Protein 4V17 (pdb70)

Organism: NCBI:txid641112

Ne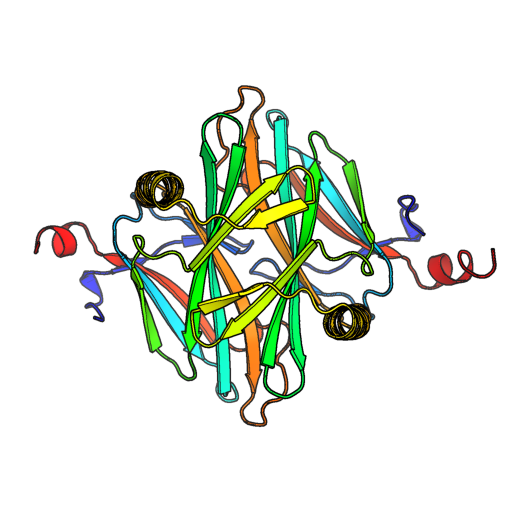arest PDB structures (foldseek):
  4v1i-assembly1_A  TM=9.996E-01  e=2.315E-27  Ruminococcus flavefaciens FD-1
  2zex-assembly1_A  TM=3.042E-01  e=3.172E+00  Caldanaerobius polysaccharolyticus
  5dze-assembly1_A  TM=2.239E-01  e=1.580E+00  Vitis vinifera
  4v1i-assembly1_A  TM=1.001E+00  e=2.839E-27  Ruminococcus flavefaciens FD-1
  4big-assembly1_A  TM=2.772E-01  e=9.931E-01  Staphylococcus aureus subsp. aureus NCTC 8325

Sequence (303 aa):
GLAPLADGEKLYGKKGSEGTVTFTKAIGDNAFVEIKTGADTGFMNGCLGFSESIDGKNYWVAYVWQTKKSDTISIDMSSPVQIAEIIGTETQEVTDADTIKKLTDKIKTEKSALLQVWYASDKTGKQIDPADSASESIEVYIPSASADEALEHHAPLADGEKLYGKKGSEGTVTFTKAIGDNAFVEIKTGADTGFMNGCLGFSESIDGKNYWVAYVWQTKKSDTISIDMSSPVQIAEIIGTETQEVTDADTIKKLTDKIKTEKSALLQVWYASDKTGKQIDPADSASESIEVYIPSASADEAL

Structure (mmCIF, N/CA/C/O backbone):
data_4V17
#
_entry.id   4V17
#
_cell.length_a   131.093
_cell.length_b   131.093
_cell.length_c   105.199
_cell.angle_alpha   90.00
_cell.angle_beta   90.00
_cell.angle_gamma   120.00
#
_symmetry.space_group_name_H-M   'H 3 2'
#
loop_
_entity.id
_entity.type
_entity.pdbx_description
1 polymer 'CARBOHYDRATE BINDING MODULE'
2 water water
#
loop_
_atom_site.group_PDB
_atom_site.id
_atom_site.type_symbol
_atom_site.label_atom_id
_atom_site.label_alt_id
_atom_site.label_comp_id
_atom_site.label_asym_id
_atom_site.label_entity_id
_atom_site.label_seq_id
_atom_site.pdbx_PDB_ins_code
_atom_site.Cartn_x
_atom_site.Cartn_y
_atom_site.Cartn_z
_atom_site.occupancy
_atom_site.B_iso_or_equiv
_atom_site.auth_seq_id
_atom_site.auth_comp_id
_atom_site.auth_asym_id
_atom_site.auth_atom_id
_atom_site.pdbx_PDB_model_num
ATOM 1 N N . GLY A 1 2 ? -12.092 -24.033 -49.296 1.00 103.53 437 GLY A N 1
ATOM 2 C CA . GLY A 1 2 ? -11.677 -22.657 -48.901 1.00 96.25 437 GLY A CA 1
ATOM 3 C C . GLY A 1 2 ? -10.320 -22.659 -48.234 1.00 92.85 437 GLY A C 1
ATOM 4 O O . GLY A 1 2 ? -10.163 -22.147 -47.126 1.00 108.03 437 GLY A O 1
ATOM 5 N N . LEU A 1 3 ? -9.339 -23.254 -48.908 1.00 86.51 438 LEU A N 1
ATOM 6 C CA . LEU A 1 3 ? -7.971 -23.297 -48.407 1.00 71.34 438 LEU A CA 1
ATOM 7 C C . LEU A 1 3 ? -7.036 -22.366 -49.204 1.00 65.34 438 LEU A C 1
ATOM 8 O O . LEU A 1 3 ? -5.953 -22.048 -48.725 1.00 65.20 438 LEU A O 1
ATOM 13 N N . ALA A 1 4 ? -7.441 -21.913 -50.395 1.00 62.13 439 ALA A N 1
ATOM 14 C CA . ALA A 1 4 ? -6.643 -20.903 -51.133 1.00 56.66 439 ALA A CA 1
ATOM 15 C C . ALA A 1 4 ? -6.854 -19.508 -50.519 1.00 47.53 439 ALA A C 1
ATOM 16 O O . ALA A 1 4 ? -7.978 -19.100 -50.282 1.00 44.48 439 ALA A O 1
ATOM 18 N N . PRO A 1 5 ? -5.760 -18.779 -50.250 1.00 45.61 440 PRO A N 1
ATOM 19 C CA . PRO A 1 5 ? -5.868 -17.414 -49.706 1.00 42.21 440 PRO A CA 1
ATOM 20 C C . PRO A 1 5 ? -6.750 -16.500 -50.531 1.00 38.47 440 PRO A C 1
ATOM 21 O O . PRO A 1 5 ? -6.803 -16.591 -51.759 1.00 40.14 440 PRO A O 1
ATOM 25 N N . LEU A 1 6 ? -7.382 -15.568 -49.840 1.00 38.28 441 LEU A N 1
ATOM 26 C CA . LEU A 1 6 ? -8.506 -14.840 -50.356 1.00 39.09 441 LEU A CA 1
ATOM 27 C C . LEU A 1 6 ? -8.159 -13.405 -50.684 1.00 43.02 441 LEU A C 1
ATOM 28 O O . LEU A 1 6 ? -7.167 -12.871 -50.174 1.00 38.85 441 LEU A O 1
ATOM 33 N N . ALA A 1 7 ? -8.989 -12.815 -51.540 1.00 42.51 442 ALA A N 1
ATOM 34 C CA . ALA A 1 7 ? -8.883 -11.433 -51.932 1.00 45.33 442 ALA A CA 1
ATOM 35 C C . ALA A 1 7 ? -9.213 -10.517 -50.771 1.00 47.47 442 ALA A C 1
ATOM 36 O O . ALA A 1 7 ? -10.037 -10.849 -49.916 1.00 42.03 442 ALA A O 1
ATOM 38 N N . ASP A 1 8 ? -8.589 -9.330 -50.767 1.00 52.13 443 ASP A N 1
ATOM 39 C CA . ASP A 1 8 ? -8.733 -8.352 -49.671 1.00 51.20 443 ASP A CA 1
ATOM 40 C C . ASP A 1 8 ? -10.145 -8.162 -49.128 1.00 46.59 443 ASP A C 1
ATOM 41 O O . ASP A 1 8 ? -10.354 -8.215 -47.914 1.00 55.05 443 ASP A O 1
ATOM 46 N N . GLY A 1 9 ? -11.123 -7.945 -49.992 1.00 44.38 444 GLY A N 1
ATOM 47 C CA . GLY A 1 9 ? -12.500 -7.796 -49.526 1.00 46.25 444 GLY A CA 1
ATOM 48 C C . GLY A 1 9 ? -13.162 -9.055 -48.931 1.00 46.62 444 GLY A C 1
ATOM 49 O O . GLY A 1 9 ? -14.270 -8.985 -48.435 1.00 45.99 444 GLY A O 1
ATOM 50 N N . GLU A 1 10 ? -12.484 -10.204 -48.969 1.00 45.85 445 GLU A N 1
ATOM 51 C CA . GLU A 1 10 ? -13.086 -11.478 -48.529 1.00 46.12 445 GLU A CA 1
ATOM 52 C C . GLU A 1 10 ? -12.513 -11.962 -47.208 1.00 44.02 445 GLU A C 1
ATOM 53 O O . GLU A 1 10 ? -12.816 -13.074 -46.754 1.00 42.61 445 GLU A O 1
ATOM 59 N N . LYS A 1 11 ? -11.630 -11.160 -46.617 1.00 43.25 446 LYS A N 1
ATOM 60 C CA . LYS A 1 11 ? -10.896 -11.587 -45.432 1.00 43.42 446 LYS A CA 1
ATOM 61 C C . LYS A 1 11 ? -11.506 -10.970 -44.208 1.00 42.75 446 LYS A C 1
ATOM 62 O O . LYS A 1 11 ? -11.580 -9.751 -44.108 1.00 40.63 446 LYS A O 1
ATOM 68 N N . LEU A 1 12 ? -11.913 -11.798 -43.261 1.00 39.33 447 LEU A N 1
ATOM 69 C CA . LEU A 1 12 ? -12.331 -11.275 -41.975 1.00 40.53 447 LEU A CA 1
ATOM 70 C C . LEU A 1 12 ? -11.161 -11.406 -41.011 1.00 39.55 447 LEU A C 1
ATOM 71 O O . LEU A 1 12 ? -10.863 -12.491 -40.507 1.00 36.31 447 LEU A O 1
ATOM 76 N N . TYR A 1 13 ? -10.508 -10.278 -40.741 1.00 36.47 448 TYR A N 1
ATOM 77 C CA . TYR A 1 13 ? -9.335 -10.299 -39.858 1.00 36.83 448 TYR A CA 1
ATOM 78 C C . TYR A 1 13 ? -9.763 -10.398 -38.399 1.00 38.88 448 TYR A C 1
ATOM 79 O O . TYR A 1 13 ? -10.784 -9.824 -38.001 1.00 36.85 448 TYR A O 1
ATOM 88 N N . GLY A 1 14 ? -8.996 -11.142 -37.606 1.00 38.64 449 GLY A N 1
ATOM 89 C CA . GLY A 1 14 ? -9.165 -11.127 -36.156 1.00 41.27 449 GLY A CA 1
ATOM 9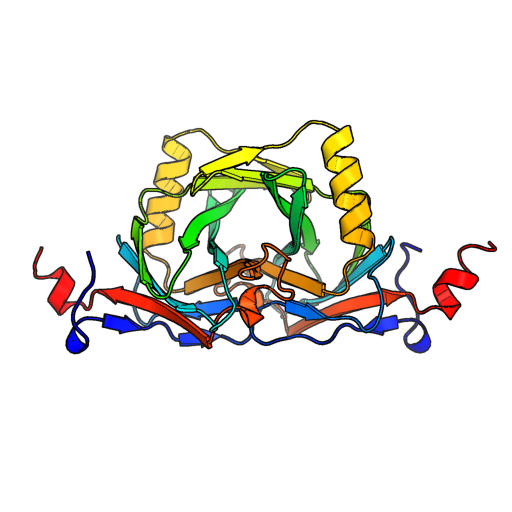0 C C . GLY A 1 14 ? -8.416 -9.945 -35.570 1.00 42.93 449 GLY A C 1
ATOM 91 O O . GLY A 1 14 ? -7.456 -9.447 -36.172 1.00 43.90 449 GLY A O 1
ATOM 92 N N . LYS A 1 15 ? -8.839 -9.521 -34.381 1.00 42.73 450 LYS A N 1
ATOM 93 C CA . LYS A 1 15 ? -8.208 -8.415 -33.633 1.00 45.40 450 LYS A CA 1
ATOM 94 C C . LYS A 1 15 ? -7.252 -8.978 -32.585 1.00 45.79 450 LYS A C 1
ATOM 95 O O . LYS A 1 15 ? -7.629 -9.832 -31.763 1.00 46.20 450 LYS A O 1
ATOM 101 N N . LYS A 1 16 ? -6.001 -8.544 -32.643 1.00 48.98 451 LYS A N 1
ATOM 102 C CA . LYS A 1 16 ? -4.967 -9.061 -31.752 1.00 54.94 451 LYS A CA 1
ATOM 103 C C . LYS A 1 16 ? -5.100 -8.426 -30.379 1.00 57.47 451 LYS A C 1
ATOM 104 O O . LYS A 1 16 ? -5.162 -7.217 -30.252 1.00 54.69 451 LYS A O 1
ATOM 110 N N . GLY A 1 17 ? -5.149 -9.254 -29.346 1.00 64.38 452 GLY A N 1
ATOM 111 C CA . GLY A 1 17 ? -5.134 -8.772 -27.973 1.00 69.92 452 GLY A CA 1
ATOM 112 C C . GLY A 1 17 ? -3.696 -8.612 -27.519 1.00 87.03 452 GLY A C 1
ATOM 113 O O . GLY A 1 17 ? -2.767 -9.102 -28.184 1.00 92.25 452 GLY A O 1
ATOM 114 N N . SER A 1 18 ? -3.512 -7.921 -26.394 1.00 91.82 453 SER A N 1
ATOM 115 C CA . SER A 1 18 ? -2.280 -8.009 -25.629 1.00 95.57 453 SER A CA 1
ATOM 116 C C . SER A 1 18 ? -2.239 -9.419 -25.026 1.00 89.73 453 SER A C 1
ATOM 117 O O . SER A 1 18 ? -3.285 -10.033 -24.776 1.00 93.02 453 SER A O 1
ATOM 120 N N . GLU A 1 19 ? -1.033 -9.918 -24.785 1.00 81.39 454 GLU A N 1
ATOM 121 C CA . GLU A 1 19 ? -0.764 -11.349 -24.919 1.00 80.82 454 GLU A CA 1
ATOM 122 C C . GLU A 1 19 ? -1.068 -11.764 -26.364 1.00 69.21 454 GLU A C 1
ATOM 123 O O . GLU A 1 19 ? -1.691 -11.019 -27.113 1.00 87.85 454 GLU A O 1
ATOM 129 N N . GLY A 1 20 ? -0.599 -12.929 -26.771 1.00 60.69 455 GLY A N 1
ATOM 130 C CA . GLY A 1 20 ? -0.860 -13.443 -28.103 1.00 59.59 455 GLY A CA 1
ATOM 131 C C . GLY A 1 20 ? -2.212 -14.097 -28.184 1.00 51.85 455 GLY A C 1
ATOM 132 O O . GLY A 1 20 ? -2.289 -15.322 -28.201 1.00 48.30 455 GLY A O 1
ATOM 133 N N . THR A 1 21 ? -3.272 -13.284 -28.150 1.00 44.03 456 THR A N 1
ATOM 134 C CA . THR A 1 21 ? -4.634 -13.750 -28.447 1.00 48.26 456 THR A CA 1
ATOM 135 C C . THR A 1 21 ? -5.120 -13.029 -29.695 1.00 48.45 456 THR A C 1
ATOM 136 O O . THR A 1 21 ? -4.700 -11.889 -29.963 1.00 45.75 456 THR A O 1
ATOM 140 N N . VAL A 1 22 ? -5.992 -13.689 -30.448 1.00 40.78 457 VAL A N 1
ATOM 141 C CA . VAL A 1 22 ? -6.685 -13.080 -31.585 1.00 39.44 457 VAL A CA 1
ATOM 142 C C . VAL A 1 22 ? -8.181 -13.393 -31.451 1.00 39.34 457 VAL A C 1
ATOM 143 O O . VAL A 1 22 ? -8.558 -14.541 -31.184 1.00 39.30 457 VAL A O 1
ATOM 147 N N . THR A 1 23 ? -9.022 -12.376 -31.626 1.00 38.37 458 THR A N 1
ATOM 148 C CA . THR A 1 23 ? -10.466 -12.506 -31.424 1.00 40.23 458 THR A CA 1
ATOM 149 C C . THR A 1 23 ? -11.218 -12.121 -32.685 1.00 40.45 458 THR A C 1
ATOM 150 O O . THR A 1 23 ? -10.921 -11.099 -33.297 1.00 38.53 458 THR A O 1
ATOM 154 N N . PHE A 1 24 ? -12.195 -12.943 -33.069 1.00 41.01 459 PHE A N 1
ATOM 155 C CA . PHE A 1 24 ? -13.003 -12.672 -34.251 1.00 41.61 459 PHE A CA 1
ATOM 156 C C . PHE A 1 24 ? -14.441 -12.330 -33.839 1.00 43.56 459 PHE A C 1
ATOM 157 O O . PHE A 1 24 ? -14.873 -12.647 -32.728 1.00 43.45 459 PHE A O 1
ATOM 165 N N . THR A 1 25 ? -15.165 -11.718 -34.769 1.00 39.91 460 THR A N 1
ATOM 166 C CA . THR A 1 25 ? -16.531 -11.291 -34.537 1.00 41.87 460 THR A CA 1
ATOM 167 C C . THR A 1 25 ? -17.529 -12.412 -34.918 1.00 41.96 460 THR A C 1
ATOM 168 O O . THR A 1 25 ? -18.720 -12.215 -34.851 1.00 43.99 460 THR A O 1
ATOM 172 N N . LYS A 1 26 ? -17.022 -13.581 -35.308 1.00 40.84 461 LYS A N 1
ATOM 173 C CA . LYS A 1 26 ? -17.860 -14.752 -35.519 1.00 43.08 461 LYS A CA 1
ATOM 174 C C . LYS A 1 26 ? -17.010 -15.977 -35.281 1.00 41.78 461 LYS A C 1
ATOM 175 O O . LYS A 1 26 ? -15.811 -15.846 -35.115 1.00 38.63 461 LYS A O 1
ATOM 181 N N . ALA A 1 27 ? -17.642 -17.162 -35.279 1.00 41.18 462 ALA A N 1
ATOM 182 C CA . ALA A 1 27 ? -16.945 -18.404 -35.055 1.00 43.08 462 ALA A CA 1
ATOM 183 C C . ALA A 1 27 ? -15.896 -18.586 -36.144 1.00 42.31 462 ALA A C 1
ATOM 184 O O . ALA A 1 27 ? -16.103 -18.229 -37.303 1.00 43.92 462 ALA A O 1
ATOM 186 N N . ILE A 1 28 ? -14.774 -19.161 -35.755 1.00 45.05 463 ILE A N 1
ATOM 187 C CA . ILE A 1 28 ? -13.654 -19.379 -36.663 1.00 42.41 463 ILE A CA 1
ATOM 188 C C . ILE A 1 28 ? -14.015 -20.275 -37.862 1.00 43.20 463 ILE A 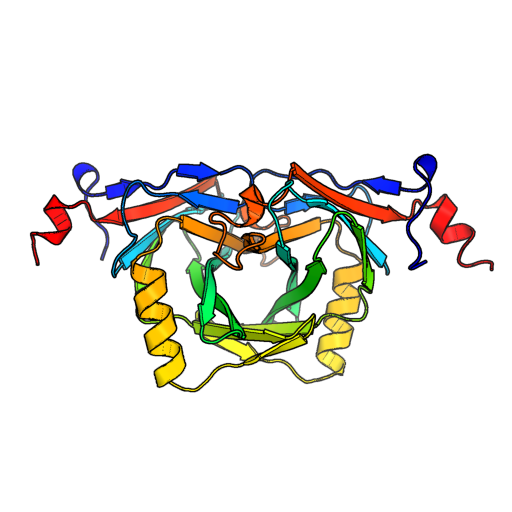C 1
ATOM 189 O O . ILE A 1 28 ? -13.582 -20.021 -38.998 1.00 43.59 463 ILE A O 1
ATOM 194 N N . GLY A 1 29 ? -14.783 -21.336 -37.619 1.00 45.05 464 GLY A N 1
ATOM 195 C CA . GLY A 1 29 ? -15.189 -22.240 -38.691 1.00 45.05 464 GLY A CA 1
ATOM 196 C C . GLY A 1 29 ? -14.038 -23.154 -39.123 1.00 43.30 464 GLY A C 1
ATOM 197 O O . GLY A 1 29 ? -13.148 -23.430 -38.344 1.00 44.60 464 GLY A O 1
ATOM 198 N N . ASP A 1 30 ? -14.077 -23.602 -40.377 1.00 45.74 465 ASP A N 1
ATOM 199 C CA . ASP A 1 30 ? -13.243 -24.716 -40.869 1.00 46.78 465 ASP A CA 1
ATOM 200 C C . ASP A 1 30 ? -11.844 -24.318 -41.276 1.00 44.68 465 ASP A C 1
ATOM 201 O O . ASP A 1 30 ? -10.979 -25.187 -41.399 1.00 39.03 465 ASP A O 1
ATOM 206 N N . ASN A 1 31 ? -11.631 -23.030 -41.561 1.00 41.11 466 ASN A N 1
ATOM 207 C CA . ASN A 1 31 ? -10.357 -22.572 -42.106 1.00 43.99 466 ASN A CA 1
ATOM 208 C C . ASN A 1 31 ? -9.882 -21.234 -41.596 1.00 44.14 466 ASN A C 1
ATOM 209 O O . ASN A 1 31 ? -10.588 -20.222 -41.675 1.00 40.35 466 ASN A O 1
ATOM 214 N N . ALA A 1 32 ? -8.659 -21.229 -41.098 1.00 39.66 467 ALA A N 1
ATOM 215 C CA . ALA A 1 32 ? -8.021 -19.995 -40.690 1.00 39.78 467 ALA A CA 1
ATOM 216 C C . ALA A 1 32 ? -6.789 -19.778 -41.537 1.00 38.81 467 ALA A C 1
ATOM 217 O O . ALA A 1 32 ? -6.226 -20.726 -42.087 1.00 35.65 467 ALA A O 1
ATOM 219 N N . PHE A 1 33 ? -6.372 -18.515 -41.646 1.00 37.10 468 PHE A N 1
ATOM 220 C CA . PHE A 1 33 ? -5.248 -18.153 -42.467 1.00 35.00 468 PHE A CA 1
ATOM 221 C C . PHE A 1 33 ? -4.312 -17.281 -41.657 1.00 36.36 468 PHE A C 1
ATOM 222 O O . PHE A 1 33 ? -4.734 -16.283 -41.082 1.00 36.95 468 PHE A O 1
ATOM 230 N N . VAL A 1 34 ? -3.037 -17.643 -41.648 1.00 35.80 469 VAL A N 1
ATOM 231 C CA . VAL A 1 34 ? -2.015 -16.916 -40.912 1.00 34.81 469 VAL A CA 1
ATOM 232 C C . VAL A 1 34 ? -1.135 -16.235 -41.941 1.00 34.93 469 VAL A C 1
ATOM 233 O O . VAL A 1 34 ? -0.416 -16.891 -42.720 1.00 38.38 469 VAL A O 1
ATOM 237 N N . GLU A 1 35 ? -1.173 -14.907 -41.916 1.00 35.62 470 GLU A N 1
ATOM 238 C CA . GLU A 1 35 ? -0.570 -14.083 -42.922 1.00 38.05 470 GLU A CA 1
ATOM 239 C C . GLU A 1 35 ? 0.696 -13.456 -42.310 1.00 38.78 470 GLU A C 1
ATOM 240 O O . GLU A 1 35 ? 0.617 -12.666 -41.384 1.00 37.50 470 GLU A O 1
ATOM 246 N N . ILE A 1 36 ? 1.856 -13.848 -42.820 1.00 40.83 471 ILE A N 1
ATOM 247 C CA . ILE A 1 36 ? 3.137 -13.529 -42.180 1.00 38.74 471 ILE A CA 1
ATOM 248 C C . ILE A 1 36 ? 3.998 -12.747 -43.150 1.00 39.57 471 ILE A C 1
ATOM 249 O O . ILE A 1 36 ? 4.171 -13.142 -44.305 1.00 38.98 471 ILE A O 1
ATOM 254 N N . LYS A 1 37 ? 4.555 -11.640 -42.663 1.00 38.78 472 LYS A N 1
ATOM 255 C CA . LYS A 1 37 ? 5.584 -10.932 -43.394 1.00 38.27 472 LYS A CA 1
ATOM 256 C C . LYS A 1 37 ? 6.866 -11.122 -42.601 1.00 38.74 472 LYS A C 1
ATOM 257 O O . LYS A 1 37 ? 6.951 -10.658 -41.463 1.00 36.74 472 LYS A O 1
ATOM 263 N N . THR A 1 38 ? 7.831 -11.862 -43.177 1.00 36.17 473 THR A N 1
ATOM 264 C CA . THR A 1 38 ? 9.077 -12.169 -42.488 1.00 38.01 473 THR A CA 1
ATOM 265 C C . THR A 1 38 ? 10.059 -11.000 -42.597 1.00 37.68 473 THR A C 1
ATOM 266 O O . THR A 1 38 ? 10.064 -10.258 -43.579 1.00 37.33 473 THR A O 1
ATOM 270 N N . GLY A 1 39 ? 10.879 -10.831 -41.570 1.00 38.33 474 GLY A N 1
ATOM 271 C CA . GLY A 1 39 ? 11.968 -9.876 -41.640 1.00 40.36 474 GLY A CA 1
ATOM 272 C C . GLY A 1 39 ? 12.973 -10.295 -42.700 1.00 39.42 474 GLY A C 1
ATOM 273 O O . GLY A 1 39 ? 13.031 -11.465 -43.083 1.00 40.94 474 GLY A O 1
ATOM 274 N N . ALA A 1 40 ? 13.811 -9.361 -43.116 1.00 38.52 475 ALA A N 1
ATOM 275 C CA . ALA A 1 40 ? 14.704 -9.550 -44.264 1.00 40.69 475 ALA A CA 1
ATOM 276 C C . ALA A 1 40 ? 15.761 -10.610 -44.068 1.00 41.83 475 ALA A C 1
ATOM 277 O O . ALA A 1 40 ? 16.216 -11.221 -45.041 1.00 45.43 475 ALA A O 1
ATOM 279 N N . ASP A 1 41 ? 16.181 -10.819 -42.822 1.00 43.51 476 ASP A N 1
ATOM 280 C CA . ASP A 1 41 ? 17.206 -11.818 -42.520 1.00 43.61 476 ASP A CA 1
ATOM 281 C C . ASP A 1 41 ? 16.635 -13.093 -41.876 1.00 42.94 476 ASP A C 1
ATOM 282 O O . ASP A 1 41 ? 17.377 -13.860 -41.272 1.00 45.81 476 ASP A O 1
ATOM 287 N N . THR A 1 42 ? 15.342 -13.332 -42.030 1.00 40.42 477 THR A N 1
ATOM 288 C CA . THR A 1 42 ? 14.714 -14.485 -41.423 1.00 41.71 477 THR A CA 1
ATOM 289 C C . THR A 1 42 ? 14.722 -15.639 -42.394 1.00 41.43 477 THR A C 1
ATOM 290 O O . THR A 1 42 ? 14.312 -15.479 -43.530 1.00 42.18 477 THR A O 1
ATOM 294 N N . GLY A 1 43 ? 15.200 -16.793 -41.933 1.00 42.15 478 GLY A N 1
ATOM 295 C CA . GLY A 1 43 ? 15.265 -18.008 -42.743 1.00 42.93 478 GLY A CA 1
ATOM 296 C C . GLY A 1 43 ? 14.114 -18.971 -42.467 1.00 42.88 478 GLY A C 1
ATOM 297 O O . GLY A 1 43 ? 13.709 -19.714 -43.351 1.00 41.67 478 GLY A O 1
ATOM 298 N N . PHE A 1 44 ? 13.593 -18.948 -41.241 1.00 40.95 479 PHE A N 1
ATOM 299 C CA . PHE A 1 44 ? 12.651 -19.936 -40.786 1.00 39.09 479 PHE A CA 1
ATOM 300 C C . PHE A 1 44 ? 11.904 -19.431 -39.555 1.00 37.88 479 PHE A C 1
ATOM 301 O O . PHE A 1 44 ? 12.486 -18.839 -38.666 1.00 36.19 479 PHE A O 1
ATOM 309 N N . MET A 1 45 ? 10.601 -19.694 -39.513 1.00 37.57 480 MET A N 1
ATOM 310 C CA . MET A 1 45 ? 9.758 -19.426 -38.335 1.00 38.93 480 MET A CA 1
ATOM 311 C C . MET A 1 45 ? 8.740 -20.528 -38.178 1.00 37.24 480 MET A C 1
ATOM 312 O O . MET A 1 45 ? 8.223 -20.999 -39.171 1.00 36.42 480 MET A O 1
ATOM 317 N N . ASN A 1 46 ? 8.440 -20.901 -36.942 1.00 36.12 481 ASN A N 1
ATOM 318 C CA . ASN A 1 46 ? 7.259 -21.721 -36.691 1.00 38.81 481 ASN A CA 1
ATOM 319 C C . ASN A 1 46 ? 6.546 -21.289 -35.433 1.00 37.67 481 ASN A C 1
ATOM 320 O O . ASN A 1 46 ? 7.072 -20.524 -34.627 1.00 35.38 481 ASN A O 1
ATOM 325 N N . GLY A 1 47 ? 5.310 -21.743 -35.309 1.00 37.28 482 GLY A N 1
ATOM 326 C CA . GLY A 1 47 ? 4.505 -21.423 -34.160 1.00 35.90 482 GLY A CA 1
ATOM 327 C C . GLY A 1 47 ? 3.178 -22.131 -34.286 1.00 36.75 482 GLY A C 1
ATOM 328 O O . GLY A 1 47 ? 3.052 -23.127 -35.015 1.00 35.85 482 GLY A O 1
ATOM 329 N N . CYS A 1 48 ? 2.174 -21.635 -33.577 1.00 35.74 483 CYS A N 1
ATOM 330 C CA . CYS A 1 48 ? 0.889 -22.288 -33.649 1.00 40.40 483 CYS A CA 1
ATOM 331 C C . CYS A 1 48 ? -0.277 -21.334 -33.458 1.00 36.91 483 CYS A C 1
ATOM 332 O O . CYS A 1 48 ? -0.105 -20.178 -33.095 1.00 41.17 483 CYS A O 1
ATOM 335 N N . LEU A 1 49 ? -1.451 -21.845 -33.791 1.00 40.16 484 LEU A N 1
ATOM 336 C CA . LEU A 1 49 ? -2.721 -21.335 -33.288 1.00 39.07 484 LEU A CA 1
ATOM 337 C C . LEU A 1 49 ? -3.106 -22.301 -32.190 1.00 40.65 484 LEU A C 1
ATOM 338 O O . LEU A 1 49 ? -3.126 -23.528 -32.414 1.00 39.81 484 LEU A O 1
ATOM 343 N N . GLY A 1 50 ? -3.424 -21.776 -31.015 1.00 40.55 485 GLY A N 1
ATOM 344 C CA . GLY A 1 50 ? -3.679 -22.614 -29.850 1.00 42.04 485 GLY A CA 1
ATOM 345 C C . GLY A 1 50 ? -5.075 -22.414 -29.285 1.00 42.72 485 GLY A C 1
ATOM 346 O O . GLY A 1 50 ? -5.602 -21.328 -29.304 1.00 40.97 485 GLY A O 1
ATOM 347 N N . PHE A 1 51 ? -5.640 -23.488 -28.754 1.00 40.21 486 PHE A N 1
ATOM 348 C CA . PHE A 1 51 ? -6.971 -23.520 -28.163 1.00 41.04 486 PHE A CA 1
ATOM 349 C C . PHE A 1 51 ? -6.976 -24.410 -26.935 1.00 44.16 486 PHE A C 1
ATOM 350 O O . PHE A 1 51 ? -6.110 -25.281 -26.772 1.00 41.52 486 PHE A O 1
ATOM 358 N N . SER A 1 52 ? -7.944 -24.166 -26.069 1.00 44.42 487 SER A N 1
ATOM 359 C CA . SER A 1 52 ? -8.192 -25.012 -24.933 1.00 48.03 487 SER A CA 1
ATOM 360 C C . SER A 1 52 ? -9.685 -25.302 -24.851 1.00 48.75 487 SER A C 1
ATOM 361 O O . SER A 1 52 ? -10.511 -24.481 -25.234 1.00 48.53 487 SER A O 1
ATOM 364 N N . GLU A 1 53 ? -10.008 -26.505 -24.396 1.00 49.74 488 GLU A N 1
ATOM 365 C CA . GLU A 1 53 ? -11.371 -26.902 -24.145 1.00 49.71 488 GLU A CA 1
ATOM 366 C C . GLU A 1 53 ? -11.396 -27.835 -22.955 1.00 53.91 488 GLU A C 1
ATOM 367 O O . GLU A 1 53 ? -10.402 -28.515 -22.623 1.00 51.48 488 GLU A O 1
ATOM 373 N N . SER A 1 54 ? -12.569 -27.933 -22.349 1.00 54.41 489 SER A N 1
ATOM 374 C CA . SER A 1 54 ? -12.800 -28.900 -21.300 1.00 56.98 489 SER A CA 1
ATOM 375 C C . SER A 1 54 ? -13.925 -29.827 -21.747 1.00 59.48 489 SER A C 1
ATOM 376 O O . SER A 1 54 ? -14.924 -29.362 -22.301 1.00 59.70 489 SER A O 1
ATOM 379 N N . ILE A 1 55 ? -13.750 -31.132 -21.533 1.00 61.42 490 ILE A N 1
ATOM 380 C CA . ILE A 1 55 ? -14.796 -32.094 -21.815 1.00 65.00 490 ILE A CA 1
ATOM 381 C C . ILE A 1 55 ? -14.879 -33.075 -20.669 1.00 64.54 490 ILE A C 1
ATOM 382 O O . ILE A 1 55 ? -13.887 -33.721 -20.328 1.00 64.83 490 ILE A O 1
ATOM 387 N N . ASP A 1 56 ? -16.063 -33.193 -20.085 1.00 68.94 491 ASP A N 1
ATOM 388 C CA . ASP A 1 56 ? -16.326 -34.219 -19.073 1.00 73.41 491 ASP A CA 1
ATOM 389 C C . ASP A 1 56 ? -15.311 -34.144 -17.931 1.00 72.62 491 ASP A C 1
ATOM 390 O O . ASP A 1 56 ? -14.788 -35.159 -17.467 1.00 73.85 491 ASP A O 1
ATOM 395 N N . GLY A 1 57 ? -15.018 -32.917 -17.514 1.00 70.55 492 GLY A N 1
ATOM 396 C CA . GLY A 1 57 ? -14.126 -32.653 -16.394 1.00 68.32 492 GLY A CA 1
ATOM 397 C C . GLY A 1 57 ? -12.648 -32.715 -16.706 1.00 66.48 492 GLY A C 1
ATOM 398 O O . GLY A 1 57 ? -11.834 -32.494 -15.819 1.00 67.35 492 GLY A O 1
ATOM 399 N N . LYS A 1 58 ? -12.291 -33.029 -17.948 1.00 63.63 493 LYS A N 1
ATOM 400 C CA . LYS A 1 58 ? -10.899 -33.098 -18.347 1.00 61.55 493 LYS A CA 1
ATOM 401 C C . LYS A 1 58 ? -10.569 -31.854 -19.170 1.00 58.85 493 LYS A C 1
ATOM 402 O O . LYS A 1 58 ? -11.399 -31.374 -19.937 1.00 59.44 493 LYS A O 1
ATOM 408 N N . ASN A 1 59 ? -9.365 -31.333 -18.991 1.00 59.33 494 ASN A N 1
ATOM 409 C CA . ASN A 1 59 ? -8.925 -30.123 -19.698 1.00 59.12 494 ASN A CA 1
ATOM 410 C C . ASN A 1 59 ? -7.887 -30.455 -20.767 1.00 56.28 494 ASN A C 1
ATOM 411 O O . ASN A 1 59 ? -6.966 -31.235 -20.506 1.00 61.66 494 ASN A O 1
ATOM 416 N N . TYR A 1 60 ? -8.046 -29.865 -21.953 1.00 53.08 495 TYR A N 1
ATOM 417 C CA . TYR A 1 60 ? -7.191 -30.115 -23.114 1.00 51.72 495 TYR A CA 1
ATOM 418 C C . TYR A 1 60 ? -6.577 -28.855 -23.703 1.00 50.15 495 TYR A C 1
ATOM 419 O O . TYR A 1 60 ? -7.232 -27.819 -23.785 1.00 49.20 495 TYR A O 1
ATOM 428 N N . TRP A 1 61 ? -5.323 -28.962 -24.134 1.00 46.96 496 TRP A N 1
ATOM 429 C CA . TRP A 1 61 ? -4.711 -27.936 -24.977 1.00 46.01 496 TRP A CA 1
ATOM 430 C C . TRP A 1 61 ? -4.451 -28.517 -26.360 1.00 45.98 496 TRP A C 1
ATOM 431 O O . TRP A 1 61 ? -3.984 -29.665 -26.485 1.00 46.67 496 TRP A O 1
ATOM 442 N N . VAL A 1 62 ? -4.759 -27.726 -27.382 1.00 42.28 497 VAL A N 1
ATOM 443 C CA . VAL A 1 62 ? -4.722 -28.141 -28.784 1.00 41.68 497 VAL A CA 1
ATOM 444 C C . VAL A 1 62 ? -3.946 -27.121 -29.574 1.00 41.14 497 VAL A C 1
ATOM 445 O O . VAL A 1 62 ? -4.225 -25.914 -29.473 1.00 40.87 497 VAL A O 1
ATOM 449 N N . ALA A 1 63 ? -3.005 -27.579 -30.391 1.00 40.10 498 ALA A N 1
ATOM 450 C CA . ALA A 1 63 ? -2.243 -26.663 -31.213 1.00 40.72 498 ALA A CA 1
ATOM 451 C C . ALA A 1 63 ? -2.266 -27.076 -32.672 1.00 39.91 498 ALA A C 1
ATOM 452 O O . ALA A 1 63 ? -2.190 -28.278 -33.002 1.00 42.22 498 ALA A O 1
ATOM 454 N N . TYR A 1 64 ? -2.384 -26.067 -33.532 1.00 36.24 499 TYR A N 1
ATOM 455 C CA . TYR A 1 64 ? -2.206 -26.211 -34.965 1.00 36.26 499 TYR A CA 1
ATOM 456 C C . TYR A 1 64 ? -0.869 -25.567 -35.340 1.00 38.77 499 TYR A C 1
ATOM 457 O O . TYR A 1 64 ? -0.746 -24.360 -35.307 1.00 35.74 499 TYR A O 1
ATOM 466 N N . VAL A 1 65 ? 0.108 -26.382 -35.727 1.00 37.94 500 VAL A N 1
ATOM 467 C CA . VAL A 1 65 ? 1.446 -25.892 -36.009 1.00 38.86 500 VAL A CA 1
ATOM 468 C C . VAL A 1 65 ? 1.539 -25.362 -37.431 1.00 39.77 500 VAL A C 1
ATOM 469 O O . VAL A 1 65 ? 1.071 -25.985 -38.379 1.00 38.03 500 VAL A O 1
ATOM 473 N N . TRP A 1 66 ? 2.174 -24.205 -37.568 1.00 37.12 501 TRP A N 1
ATOM 474 C CA . TRP A 1 66 ? 2.502 -23.651 -38.873 1.00 40.76 501 TRP A CA 1
ATOM 475 C C . TRP A 1 66 ? 4.035 -23.349 -38.933 1.00 41.12 501 TRP A C 1
ATOM 476 O O . TRP A 1 66 ? 4.712 -23.251 -37.908 1.00 38.14 501 TRP A O 1
ATOM 487 N N . GLN A 1 67 ? 4.571 -23.250 -40.136 1.00 38.63 502 GLN A N 1
ATOM 488 C CA . GLN A 1 67 ? 5.964 -22.917 -40.327 1.00 40.55 502 GLN A CA 1
ATOM 489 C C . GLN A 1 67 ? 6.045 -22.190 -41.655 1.00 44.21 502 GLN A C 1
ATOM 490 O O . GLN A 1 67 ? 5.162 -22.351 -42.516 1.00 41.83 502 GLN A O 1
ATOM 496 N N . THR A 1 68 ? 7.090 -21.388 -41.823 1.00 39.54 503 THR A N 1
ATOM 497 C CA . THR A 1 68 ? 7.341 -20.713 -43.090 1.00 38.94 503 THR A CA 1
ATOM 498 C C . THR A 1 68 ? 8.825 -20.353 -43.210 1.00 40.06 503 THR A C 1
ATOM 499 O O . THR A 1 68 ? 9.523 -20.181 -42.213 1.00 40.38 503 THR A O 1
ATOM 503 N N . LYS A 1 69 ? 9.295 -20.284 -44.443 1.00 40.17 504 LYS A N 1
ATOM 504 C CA . LYS A 1 69 ? 10.613 -19.810 -44.724 1.00 41.48 504 LYS A CA 1
ATOM 505 C C . LYS A 1 69 ? 10.570 -18.462 -45.437 1.00 40.87 504 LYS A C 1
ATOM 506 O O . LYS A 1 69 ? 11.592 -17.995 -45.893 1.00 39.75 504 LYS A O 1
ATOM 512 N N . LYS A 1 70 ? 9.400 -17.852 -45.568 1.00 39.87 505 LYS A N 1
ATOM 513 C CA . LYS A 1 70 ? 9.266 -16.648 -46.370 1.00 39.84 505 LYS A CA 1
ATOM 514 C C . LYS A 1 70 ? 7.949 -15.990 -46.033 1.00 41.10 505 LYS A C 1
ATOM 515 O O . LYS A 1 70 ? 7.070 -16.623 -45.432 1.00 38.00 505 LYS A O 1
ATOM 521 N N . SER A 1 71 ? 7.793 -14.734 -46.454 1.00 37.51 506 SER A N 1
ATOM 522 C CA . SER A 1 71 ? 6.497 -14.075 -46.340 1.00 37.58 506 SER A CA 1
ATOM 523 C C . SER A 1 71 ? 5.459 -14.930 -47.098 1.00 39.84 506 SER A C 1
ATOM 524 O O . SER A 1 71 ? 5.677 -15.316 -48.255 1.00 42.68 506 SER A O 1
ATOM 527 N N . ASP A 1 72 ? 4.370 -15.278 -46.423 1.00 41.81 507 ASP A N 1
ATOM 528 C CA . ASP A 1 72 ? 3.341 -16.134 -47.014 1.00 38.83 507 ASP A CA 1
ATOM 529 C C . ASP A 1 72 ? 2.054 -16.054 -46.182 1.00 38.04 507 ASP A C 1
ATOM 530 O O . ASP A 1 72 ? 2.061 -15.511 -45.075 1.00 37.94 507 ASP A O 1
ATOM 535 N N . THR A 1 73 ? 0.971 -16.604 -46.737 1.00 36.62 508 THR A N 1
ATOM 536 C CA . THR A 1 73 ? -0.222 -16.942 -45.994 1.00 36.41 508 THR A CA 1
ATOM 537 C C . THR A 1 73 ? -0.291 -18.469 -45.834 1.00 38.49 508 THR A C 1
ATOM 538 O O . THR A 1 73 ? -0.199 -19.206 -46.811 1.00 41.98 508 THR A O 1
ATOM 542 N N . ILE A 1 74 ? -0.359 -18.914 -44.580 1.00 38.03 509 ILE A N 1
ATOM 543 C CA . ILE A 1 74 ? -0.503 -20.303 -44.221 1.00 38.00 509 ILE A CA 1
ATOM 544 C C . ILE A 1 74 ? -1.990 -20.577 -44.024 1.00 39.04 509 ILE A C 1
ATOM 545 O O . ILE A 1 74 ? -2.632 -19.947 -43.190 1.00 37.72 509 ILE A O 1
ATOM 550 N N . SER A 1 75 ? -2.510 -21.514 -44.802 1.00 38.96 510 SER A N 1
ATOM 551 C CA . SER A 1 75 ? -3.884 -21.951 -44.698 1.00 43.25 510 SER A CA 1
ATOM 552 C C . SER A 1 75 ? -3.978 -23.081 -43.688 1.00 41.94 510 SER A C 1
ATOM 553 O O . SER A 1 75 ? -3.370 -24.130 -43.869 1.00 38.60 510 SER A O 1
ATOM 556 N N . ILE A 1 76 ? -4.716 -22.857 -42.609 1.00 39.28 511 ILE A N 1
ATOM 557 C CA . ILE A 1 76 ? -4.832 -23.831 -41.532 1.00 44.39 511 ILE A CA 1
ATOM 558 C C . ILE A 1 76 ? -6.205 -24.503 -41.560 1.00 44.24 511 ILE A C 1
ATOM 559 O O . ILE A 1 76 ? -7.234 -23.853 -41.567 1.00 37.74 511 ILE A O 1
ATOM 564 N N . ASP A 1 77 ? -6.178 -25.819 -41.531 1.00 43.87 512 ASP A N 1
ATOM 565 C CA . ASP A 1 77 ? -7.354 -26.676 -41.570 1.00 46.68 512 ASP A CA 1
ATOM 566 C C . ASP A 1 77 ? -7.741 -26.962 -40.130 1.00 45.27 512 ASP A C 1
ATOM 567 O O . ASP A 1 77 ? -7.051 -27.712 -39.432 1.00 45.29 512 ASP A O 1
ATOM 572 N N . MET A 1 78 ? -8.874 -26.418 -39.688 1.00 40.18 513 MET A N 1
ATOM 573 C CA . MET A 1 78 ? -9.243 -26.555 -38.289 1.00 39.53 513 MET A CA 1
ATOM 574 C C . MET A 1 78 ? -9.663 -28.002 -37.934 1.00 42.53 513 MET A C 1
ATOM 575 O O . MET A 1 78 ? -9.765 -28.334 -36.755 1.00 45.01 513 MET A O 1
ATOM 580 N N . SER A 1 79 ? -9.860 -28.847 -38.946 1.00 43.64 514 SER A N 1
ATOM 581 C CA . SER A 1 79 ? -10.085 -30.287 -38.752 1.00 47.21 514 SER A CA 1
ATOM 582 C C . SER A 1 79 ? -8.802 -31.065 -38.468 1.00 46.67 514 SER A C 1
ATOM 583 O O . SER A 1 79 ? -8.864 -32.228 -38.127 1.00 45.37 514 SER A O 1
ATOM 586 N N . SER A 1 80 ? -7.651 -30.399 -38.536 1.00 44.12 515 SER A N 1
ATOM 587 C CA . SER A 1 80 ? -6.393 -31.070 -38.567 1.00 43.66 515 SER A CA 1
ATOM 588 C C . SER A 1 80 ? -5.427 -30.539 -37.524 1.00 43.77 515 SER A C 1
ATOM 589 O O . SER A 1 80 ? -4.339 -30.142 -37.884 1.00 45.09 515 SER A O 1
ATOM 592 N N . PRO A 1 81 ? -5.786 -30.589 -36.222 1.00 44.83 516 PRO A N 1
ATOM 593 C CA . PRO A 1 81 ? -4.810 -30.207 -35.199 1.00 42.63 516 PRO A CA 1
ATOM 594 C C . PRO A 1 81 ? -3.647 -31.193 -35.147 1.00 47.09 516 PRO A C 1
ATOM 595 O O . PRO A 1 81 ? -3.832 -32.351 -35.435 1.00 46.18 516 PRO A O 1
ATOM 599 N N . VAL A 1 82 ? -2.470 -30.752 -34.752 1.00 48.77 517 VAL A N 1
ATOM 600 C CA . VAL A 1 82 ? -1.324 -31.660 -34.778 1.00 53.96 517 VAL A CA 1
ATOM 601 C C . VAL A 1 82 ? -0.874 -32.052 -33.376 1.00 51.83 517 VAL A C 1
ATOM 602 O O . VAL A 1 82 ? -0.279 -33.075 -33.200 1.00 50.40 517 VAL A O 1
ATOM 606 N N . GLN A 1 83 ? -1.179 -31.232 -32.377 1.00 52.58 518 GLN A N 1
ATOM 607 C CA . GLN A 1 83 ? -0.739 -31.488 -31.019 1.00 51.46 518 GLN A CA 1
ATOM 608 C C . GLN A 1 83 ? -1.940 -31.349 -30.097 1.00 49.37 518 GLN A C 1
ATOM 609 O O . GLN A 1 83 ? -2.570 -30.280 -30.029 1.00 45.18 518 GLN A O 1
ATOM 615 N N . ILE A 1 84 ? -2.267 -32.435 -29.404 1.00 46.55 519 ILE A N 1
ATOM 616 C CA . ILE A 1 84 ? -3.390 -32.481 -28.471 1.00 47.60 519 ILE A CA 1
ATOM 617 C C . ILE A 1 84 ? -2.894 -33.129 -27.177 1.00 50.39 519 ILE A C 1
ATOM 618 O O . ILE A 1 84 ? -2.422 -34.291 -27.178 1.00 49.66 519 ILE A O 1
ATOM 623 N N . ALA A 1 85 ? -3.023 -32.411 -26.070 1.00 49.23 520 ALA A N 1
ATOM 624 C CA . ALA A 1 85 ? -2.654 -32.950 -24.770 1.00 52.19 520 ALA A CA 1
ATOM 625 C C . ALA A 1 85 ? -3.783 -32.746 -23.770 1.00 55.31 520 ALA A C 1
ATOM 626 O O . ALA A 1 85 ? -4.461 -31.710 -23.793 1.00 48.01 520 ALA A O 1
ATOM 628 N N . GLU A 1 86 ? -3.984 -33.733 -22.897 1.00 53.68 521 GLU A N 1
ATOM 629 C CA . GLU A 1 86 ? -4.777 -33.510 -21.696 1.00 56.50 521 GLU A CA 1
ATOM 630 C C . GLU A 1 86 ? -3.818 -32.988 -20.636 1.00 56.12 521 GLU A C 1
ATOM 631 O O . GLU A 1 86 ? -2.709 -33.490 -20.487 1.00 55.52 521 GLU A O 1
ATOM 637 N N . ILE A 1 87 ? -4.268 -31.987 -19.896 1.00 55.49 522 ILE A N 1
ATOM 638 C CA . ILE A 1 87 ? -3.477 -31.361 -18.858 1.00 57.40 522 ILE A CA 1
ATOM 639 C C . ILE A 1 87 ? -4.023 -31.861 -17.540 1.00 60.01 522 ILE A C 1
ATOM 640 O O . ILE A 1 87 ? -5.167 -31.593 -17.223 1.00 59.81 522 ILE A O 1
ATOM 645 N N . ILE A 1 88 ? -3.217 -32.617 -16.797 1.00 65.78 523 ILE A N 1
ATOM 646 C CA . ILE A 1 88 ? -3.634 -33.182 -15.511 1.00 66.51 523 ILE A CA 1
ATOM 647 C C . ILE A 1 88 ? -2.769 -32.569 -14.425 1.00 65.94 523 ILE A C 1
ATOM 648 O O . ILE A 1 88 ? -1.604 -32.929 -14.281 1.00 63.60 523 ILE A O 1
ATOM 653 N N . GLY A 1 89 ? -3.339 -31.636 -13.667 1.00 66.41 524 GLY A N 1
ATOM 654 C CA . GLY A 1 89 ? -2.551 -30.806 -12.772 1.00 68.10 524 GLY A CA 1
ATOM 655 C C . GLY A 1 89 ? -1.477 -30.133 -13.604 1.00 66.42 524 GLY A C 1
ATOM 656 O O . GLY A 1 89 ? -1.773 -29.547 -14.642 1.00 65.56 524 GLY A O 1
ATOM 657 N N . THR A 1 90 ? -0.224 -30.271 -13.185 1.00 68.95 525 THR A N 1
ATOM 658 C CA . THR A 1 90 ? 0.897 -29.706 -13.923 1.00 69.70 525 THR A CA 1
ATOM 659 C C . THR A 1 90 ? 1.610 -30.738 -14.812 1.00 71.20 525 THR A C 1
ATOM 660 O O . THR A 1 90 ? 2.741 -30.509 -15.252 1.00 72.10 525 THR A O 1
ATOM 664 N N . GLU A 1 91 ? 0.938 -31.856 -15.093 1.00 71.36 526 GLU A N 1
ATOM 665 C CA . GLU A 1 91 ? 1.426 -32.851 -16.056 1.00 73.56 526 GLU A CA 1
ATOM 666 C C . GLU A 1 91 ? 0.567 -32.840 -17.323 1.00 69.18 526 GLU A C 1
ATOM 667 O O . GLU A 1 91 ? -0.543 -32.305 -17.310 1.00 66.93 526 GLU A O 1
ATOM 673 N N . THR A 1 92 ? 1.102 -33.407 -18.412 1.00 68.61 527 THR A N 1
ATOM 674 C CA . THR A 1 92 ? 0.389 -33.522 -19.695 1.00 68.94 527 THR A CA 1
ATOM 675 C C . THR A 1 92 ? 0.316 -34.977 -20.143 1.00 71.29 527 THR A C 1
ATOM 676 O O . THR A 1 92 ? 1.176 -35.782 -19.786 1.00 70.32 527 THR A O 1
ATOM 680 N N . GLN A 1 93 ? -0.728 -35.310 -20.902 1.00 69.98 528 GLN A N 1
ATOM 681 C CA . GLN A 1 93 ? -0.885 -36.642 -21.481 1.00 72.82 528 GLN A CA 1
ATOM 682 C C . GLN A 1 93 ? -1.355 -36.510 -22.924 1.00 66.73 528 GLN A C 1
ATOM 683 O O . GLN A 1 93 ? -2.368 -35.883 -23.195 1.00 59.81 528 GLN A O 1
ATOM 689 N N . GLU A 1 94 ? -0.610 -37.101 -23.850 1.00 66.38 529 GLU A N 1
ATOM 690 C CA . GLU A 1 94 ? -0.907 -36.962 -25.275 1.00 67.61 529 GLU A CA 1
ATOM 691 C C . GLU A 1 94 ? -2.231 -37.672 -25.580 1.00 65.14 529 GLU A C 1
ATOM 692 O O . GLU A 1 94 ? -2.555 -38.678 -24.953 1.00 58.83 529 GLU A O 1
ATOM 698 N N . VAL A 1 95 ? -3.000 -37.174 -26.526 1.00 56.37 530 VAL A N 1
ATOM 699 C CA . VAL A 1 95 ? -4.303 -37.723 -26.770 1.00 59.73 530 VAL A CA 1
ATOM 700 C C . VAL A 1 95 ? -4.338 -38.357 -28.126 1.00 56.61 530 VAL A C 1
ATOM 701 O O . VAL A 1 95 ? -3.947 -37.743 -29.077 1.00 55.19 530 VAL A O 1
ATOM 705 N N . THR A 1 96 ? -4.803 -39.597 -28.211 1.00 55.91 531 THR A N 1
ATOM 706 C CA . THR A 1 96 ? -4.804 -40.309 -29.468 1.00 57.76 531 THR A CA 1
ATOM 707 C C . THR A 1 96 ? -6.206 -40.730 -29.924 1.00 59.71 531 THR A C 1
ATOM 708 O O . THR A 1 96 ? -6.424 -41.058 -31.071 1.00 61.66 531 THR A O 1
ATOM 712 N N . ASP A 1 97 ? -7.141 -40.717 -28.998 1.00 59.90 532 ASP A N 1
ATOM 713 C CA . ASP A 1 97 ? -8.505 -41.147 -29.253 1.00 59.64 532 ASP A CA 1
ATOM 714 C C . ASP A 1 97 ? -9.176 -40.260 -30.276 1.00 58.19 532 ASP A C 1
ATOM 715 O O . ASP A 1 97 ? -9.359 -39.086 -30.058 1.00 55.52 532 ASP A O 1
ATOM 720 N N . ALA A 1 98 ? -9.516 -40.827 -31.408 1.00 59.14 533 ALA A N 1
ATOM 721 C CA . ALA A 1 98 ? -10.072 -40.081 -32.481 1.00 57.83 533 ALA A CA 1
ATOM 722 C C . ALA A 1 98 ? 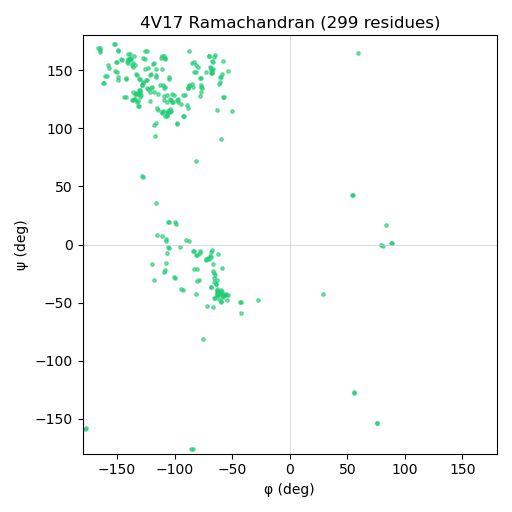-11.452 -39.521 -32.173 1.00 57.34 533 ALA A C 1
ATOM 723 O O . ALA A 1 98 ? -11.901 -38.619 -32.855 1.00 55.71 533 ALA A O 1
ATOM 725 N N . ASP A 1 99 ? -12.112 -40.043 -31.156 1.00 60.68 534 ASP A N 1
ATOM 726 C CA . ASP A 1 99 ? -13.439 -39.561 -30.827 1.00 63.43 534 ASP A CA 1
ATOM 727 C C . ASP A 1 99 ? -13.290 -38.299 -30.016 1.00 60.26 534 ASP A C 1
ATOM 728 O O . ASP A 1 99 ? -13.995 -37.354 -30.207 1.00 56.18 534 ASP A O 1
ATOM 733 N N . THR A 1 100 ? -12.353 -38.316 -29.096 1.00 62.80 535 THR A N 1
ATOM 734 C CA . THR A 1 100 ? -12.069 -37.164 -28.301 1.00 57.76 535 THR A CA 1
ATOM 735 C C . THR A 1 100 ? -11.584 -36.031 -29.155 1.00 54.44 535 THR A C 1
ATOM 736 O O . THR A 1 100 ? -11.958 -34.921 -28.958 1.00 53.13 535 THR A O 1
ATOM 740 N N . ILE A 1 101 ? -10.769 -36.341 -30.123 1.00 54.31 536 ILE A N 1
ATOM 741 C CA . ILE A 1 101 ? -10.169 -35.349 -30.956 1.00 51.25 536 ILE A CA 1
ATOM 742 C C . ILE A 1 101 ? -11.207 -34.661 -31.802 1.00 51.07 536 ILE A C 1
ATOM 743 O O . ILE A 1 101 ? -11.187 -33.460 -31.952 1.00 46.72 536 ILE A O 1
ATOM 748 N N . LYS A 1 102 ? -12.113 -35.448 -32.630 1.00 52.47 537 LYS A N 1
ATOM 749 C CA . LYS A 1 102 ? -13.399 -34.945 -33.031 1.00 55.01 537 LYS A CA 1
ATOM 750 C C . LYS A 1 102 ? -14.101 -34.243 -31.874 1.00 52.97 537 LYS A C 1
ATOM 751 O O . LYS A 1 102 ? -14.793 -33.292 -32.079 1.00 51.36 537 LYS A O 1
ATOM 757 N N . LYS A 1 103 ? -14.344 -34.461 -31.118 1.00 52.15 538 LYS A N 1
ATOM 758 C CA . LYS A 1 103 ? -15.109 -33.653 -30.230 1.00 52.83 538 LYS A CA 1
ATOM 759 C C . LYS A 1 103 ? -14.427 -32.304 -30.047 1.00 50.06 538 LYS A C 1
ATOM 760 O O . LYS A 1 103 ? -15.075 -31.296 -30.044 1.00 49.25 538 LYS A O 1
ATOM 766 N N . LEU A 1 104 ? -13.115 -32.309 -29.879 1.00 48.23 539 LEU A N 1
ATOM 767 C CA . LEU A 1 104 ? -12.371 -31.082 -29.644 1.00 48.23 539 LEU A CA 1
ATOM 768 C C . LEU A 1 104 ? -12.397 -30.132 -30.819 1.00 48.19 539 LEU A C 1
ATOM 769 O O . LEU A 1 104 ? -12.622 -28.981 -30.627 1.00 49.23 539 LEU A O 1
ATOM 774 N N . THR A 1 105 ? -12.167 -30.618 -32.018 1.00 48.78 540 THR A N 1
ATOM 775 C CA . THR A 1 105 ? -12.195 -29.779 -33.166 1.00 47.48 540 THR A CA 1
ATOM 776 C C . THR A 1 105 ? -13.578 -29.229 -33.435 1.00 48.45 540 THR A C 1
ATOM 777 O O . THR A 1 105 ? -13.701 -28.132 -33.928 1.00 47.33 540 THR A O 1
ATOM 781 N N . ASP A 1 106 ? -14.604 -30.006 -33.110 1.00 50.87 541 ASP A N 1
ATOM 782 C CA . ASP A 1 106 ? -15.984 -29.592 -33.272 1.00 52.69 541 ASP A CA 1
ATOM 783 C C . ASP A 1 106 ? -16.196 -28.3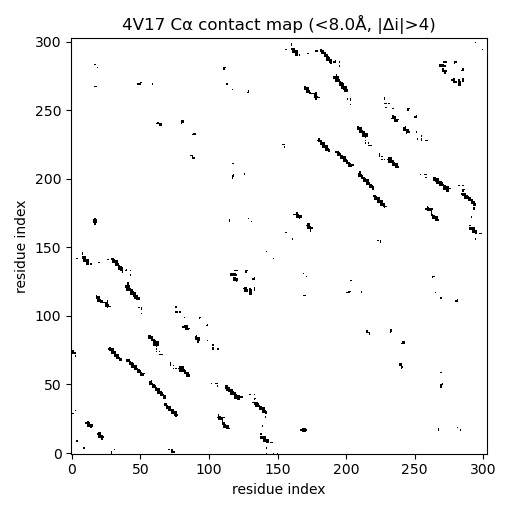54 -32.443 1.00 52.56 541 ASP A C 1
ATOM 784 O O . ASP A 1 106 ? -16.728 -27.411 -32.912 1.00 51.83 541 ASP A O 1
ATOM 789 N N . LYS A 1 107 ? -15.786 -28.400 -31.198 1.00 53.22 542 LYS A N 1
ATOM 790 C CA . LYS A 1 107 ? -15.876 -27.281 -30.327 1.00 51.81 542 LYS A CA 1
ATOM 791 C C . LYS A 1 107 ? -15.046 -26.087 -30.805 1.00 50.42 542 LYS A C 1
ATOM 792 O O . LYS A 1 107 ? -15.465 -24.956 -30.710 1.00 44.55 542 LYS A O 1
ATOM 798 N N . ILE A 1 108 ? -13.844 -26.370 -31.274 1.00 47.91 543 ILE A N 1
ATOM 799 C CA . ILE A 1 108 ? -12.894 -25.349 -31.648 1.00 44.66 543 ILE A CA 1
ATOM 800 C C . ILE A 1 108 ? -13.456 -24.559 -32.791 1.00 45.43 543 ILE A C 1
ATOM 801 O O . ILE A 1 108 ? -13.309 -23.372 -32.836 1.00 41.25 543 ILE A O 1
ATOM 806 N N . LYS A 1 109 ? -14.079 -25.236 -33.721 1.00 46.76 544 LYS A N 1
ATOM 807 C CA . LYS A 1 109 ? -14.647 -24.578 -34.848 1.00 46.87 544 LYS A CA 1
ATOM 808 C C . LYS A 1 109 ? -15.763 -23.591 -34.467 1.00 45.52 544 LYS A C 1
ATOM 809 O O . LYS A 1 109 ? -16.192 -22.844 -35.274 1.00 42.82 544 LYS A O 1
ATOM 815 N N . THR A 1 110 ? -16.175 -23.589 -33.220 1.00 47.47 545 THR A N 1
ATOM 816 C CA . THR A 1 110 ? -17.212 -22.699 -32.761 1.00 46.58 545 THR A CA 1
ATOM 817 C C . THR A 1 110 ? -16.656 -21.578 -31.918 1.00 46.58 545 THR A C 1
ATOM 818 O O . THR A 1 110 ? -17.379 -20.736 -31.469 1.00 47.83 545 THR A O 1
ATOM 822 N N . GLU A 1 111 ? -15.365 -21.587 -31.692 1.00 44.31 546 GLU A N 1
ATOM 823 C CA . GLU A 1 111 ? -14.749 -20.589 -30.857 1.00 46.09 546 GLU A CA 1
ATOM 824 C C . GLU A 1 111 ? -14.501 -19.297 -31.642 1.00 45.28 546 GLU A C 1
ATOM 825 O O . GLU A 1 111 ? -14.385 -19.296 -32.834 1.00 45.30 546 GLU A O 1
ATOM 831 N N . LYS A 1 112 ? -14.447 -18.206 -30.915 1.00 42.98 547 LYS A N 1
ATOM 832 C CA . LYS A 1 112 ? -14.299 -16.878 -31.485 1.00 42.85 547 LYS A CA 1
ATOM 833 C C . LYS A 1 112 ? -12.916 -16.306 -31.264 1.00 42.28 547 LYS A C 1
ATOM 834 O O . LYS A 1 112 ? -12.590 -15.276 -31.784 1.00 42.22 547 LYS A O 1
ATOM 840 N N . SER A 1 113 ? -12.119 -16.995 -30.478 1.00 42.95 548 SER A N 1
ATOM 841 C CA . SER A 1 113 ? -10.742 -16.580 -30.239 1.00 45.39 548 SER A CA 1
ATOM 842 C C . SER A 1 113 ? -9.733 -17.726 -30.285 1.00 43.50 548 SER A C 1
ATOM 843 O O . SER A 1 113 ? -10.074 -18.912 -30.140 1.00 40.63 548 SER A O 1
ATOM 846 N N . ALA A 1 114 ? -8.492 -17.357 -30.563 1.00 41.62 549 ALA A N 1
ATOM 847 C CA . ALA A 1 114 ? -7.395 -18.303 -30.626 1.00 39.30 549 ALA A CA 1
ATOM 848 C C . ALA A 1 114 ? -6.156 -17.672 -30.002 1.00 41.81 549 ALA A C 1
ATOM 849 O O . ALA A 1 114 ? -6.061 -16.438 -29.898 1.00 39.95 549 ALA A O 1
ATOM 851 N N . LEU A 1 115 ? -5.221 -18.515 -29.589 1.00 41.46 550 LEU A N 1
ATOM 852 C CA . LEU A 1 115 ? -3.898 -18.054 -29.214 1.00 43.78 550 LEU A CA 1
ATOM 853 C C . LEU A 1 115 ? -3.077 -18.042 -30.467 1.00 42.95 550 LEU A C 1
ATOM 854 O O . LEU A 1 115 ? -3.135 -18.977 -31.242 1.00 41.88 550 LEU A O 1
ATOM 859 N N . LEU A 1 116 ? -2.326 -16.961 -30.681 1.00 39.46 551 LEU A N 1
ATOM 860 C CA . LEU A 1 116 ? -1.400 -16.874 -31.791 1.00 41.39 551 LEU A CA 1
ATOM 861 C C . LEU A 1 116 ? -0.023 -16.790 -31.155 1.00 42.84 551 LEU A C 1
ATOM 862 O O . LEU A 1 116 ? 0.251 -15.858 -30.403 1.00 39.02 551 LEU A O 1
ATOM 867 N N . GLN A 1 117 ? 0.818 -17.789 -31.436 1.00 38.62 552 GLN A N 1
ATOM 868 C CA . GLN A 1 117 ? 2.107 -17.924 -30.782 1.00 41.86 552 GLN A CA 1
ATOM 869 C C . GLN A 1 117 ? 3.200 -18.174 -31.822 1.00 39.13 552 GLN A C 1
ATOM 870 O O . GLN A 1 117 ? 3.048 -19.028 -32.695 1.00 38.78 552 GLN A O 1
ATOM 876 N N . VAL A 1 118 ? 4.278 -17.394 -31.746 1.00 37.46 553 VAL A N 1
ATOM 877 C CA . VAL A 1 118 ? 5.464 -17.625 -32.544 1.00 37.04 553 VAL A CA 1
ATOM 878 C C . VAL A 1 118 ? 6.464 -18.237 -31.609 1.00 36.48 553 VAL A C 1
ATOM 879 O O . VAL A 1 118 ? 6.884 -17.588 -30.653 1.00 37.78 553 VAL A O 1
ATOM 883 N N . TRP A 1 119 ? 6.819 -19.497 -31.862 1.00 36.61 554 TRP A N 1
ATOM 884 C CA . TRP A 1 119 ? 7.635 -20.256 -30.937 1.00 37.28 554 TRP A CA 1
ATOM 885 C C . TRP A 1 119 ? 9.134 -20.184 -31.227 1.00 38.27 554 TRP A C 1
ATOM 886 O O . TRP A 1 119 ? 9.923 -20.132 -30.311 1.00 39.30 554 TRP A O 1
ATOM 897 N N . TYR A 1 120 ? 9.505 -20.217 -32.500 1.00 38.62 555 TYR A N 1
ATOM 898 C CA . TYR A 1 120 ? 10.902 -20.356 -32.900 1.00 42.19 555 TYR A CA 1
ATOM 899 C C . TYR A 1 120 ? 11.174 -19.659 -34.224 1.00 40.48 555 TYR A C 1
ATOM 900 O O . TYR A 1 120 ? 10.336 -19.658 -35.125 1.00 39.41 555 TYR A O 1
ATOM 909 N N . ALA A 1 121 ? 12.345 -19.041 -34.319 1.00 38.02 556 ALA A N 1
ATOM 910 C CA . ALA A 1 121 ? 12.775 -18.431 -35.560 1.00 36.81 556 ALA A CA 1
ATOM 911 C C . ALA A 1 121 ? 14.305 -18.460 -35.661 1.00 37.10 556 ALA A C 1
ATOM 912 O O . ALA A 1 121 ? 15.000 -18.382 -34.656 1.00 35.78 556 ALA A O 1
ATOM 914 N N . SER A 1 122 ? 14.808 -18.569 -36.880 1.00 37.05 557 SER A N 1
ATOM 915 C CA . SER A 1 122 ? 16.234 -18.528 -37.122 1.00 40.83 557 SER A CA 1
ATOM 916 C C . SER A 1 122 ? 16.498 -17.654 -38.329 1.00 38.82 557 SER A C 1
ATOM 917 O O . SER A 1 122 ? 15.665 -17.543 -39.225 1.00 37.31 557 SER A O 1
ATOM 920 N N . ASP A 1 123 ? 17.676 -17.065 -38.347 1.00 40.09 558 ASP A N 1
ATOM 921 C CA . ASP A 1 123 ? 18.077 -16.179 -39.422 1.00 41.64 558 ASP A CA 1
ATOM 922 C C . ASP A 1 123 ? 18.653 -16.972 -40.609 1.00 46.96 558 ASP A C 1
ATOM 923 O O . ASP A 1 123 ? 18.662 -18.228 -40.599 1.00 42.91 558 ASP A O 1
ATOM 928 N N . LYS A 1 124 ? 19.127 -16.261 -41.625 1.00 44.65 559 LYS A N 1
ATOM 929 C CA . LYS A 1 124 ? 19.593 -16.905 -42.851 1.00 50.89 559 LYS A CA 1
ATOM 930 C C . LYS A 1 124 ? 20.841 -17.773 -42.618 1.00 51.77 559 LYS A C 1
ATOM 931 O O . LYS A 1 124 ? 21.091 -18.688 -43.379 1.00 55.42 559 LYS A O 1
ATOM 937 N N . THR A 1 125 ? 21.611 -17.473 -41.571 1.00 54.19 560 THR A N 1
ATOM 938 C CA . THR A 1 125 ? 22.797 -18.258 -41.197 1.00 57.23 560 THR A CA 1
ATOM 939 C C . THR A 1 125 ? 22.435 -19.469 -40.342 1.00 57.54 560 THR A C 1
ATOM 940 O O . THR A 1 125 ? 23.313 -20.265 -39.996 1.00 57.31 560 THR A O 1
ATOM 944 N N . GLY A 1 126 ? 21.159 -19.573 -39.973 1.00 52.59 561 GLY A N 1
ATOM 945 C CA . GLY A 1 126 ? 20.652 -20.612 -39.080 1.00 50.78 561 GLY A CA 1
ATOM 946 C C . GLY A 1 126 ? 20.710 -20.284 -37.594 1.00 48.77 561 GLY A C 1
ATOM 947 O O . GLY A 1 126 ? 20.336 -21.111 -36.772 1.00 47.28 561 GLY A O 1
ATOM 948 N N . LYS A 1 127 ? 21.191 -19.094 -37.241 1.00 49.72 562 LYS A N 1
ATOM 949 C CA . LYS A 1 127 ? 21.250 -18.653 -35.840 1.00 51.38 562 LYS A CA 1
ATOM 950 C C . LYS A 1 127 ? 19.862 -18.221 -35.328 1.00 49.19 562 LYS A C 1
ATOM 951 O O . LYS A 1 127 ? 19.148 -17.477 -36.008 1.00 49.35 562 LYS A O 1
ATOM 957 N N . GLN A 1 128 ? 19.508 -18.677 -34.126 1.00 46.40 563 GLN A N 1
ATOM 958 C CA . GLN A 1 128 ? 18.199 -18.429 -33.546 1.00 47.16 563 GLN A CA 1
ATOM 959 C C . GLN A 1 128 ? 17.947 -16.923 -33.374 1.00 45.53 563 GLN A C 1
ATOM 960 O O . GLN A 1 128 ? 18.844 -16.180 -32.986 1.00 44.33 563 GLN A O 1
ATOM 966 N N . ILE A 1 129 ? 16.728 -16.498 -33.666 1.00 45.06 564 ILE A N 1
ATOM 967 C CA . ILE A 1 129 ? 16.310 -15.109 -33.409 1.00 43.76 564 ILE A CA 1
ATOM 968 C C . ILE A 1 129 ? 15.415 -15.113 -32.178 1.00 45.22 564 ILE A C 1
ATOM 969 O O . ILE A 1 129 ? 14.413 -15.835 -32.120 1.00 42.52 564 ILE A O 1
ATOM 974 N N . ASP A 1 130 ? 15.777 -14.305 -31.190 1.00 49.02 565 ASP A N 1
ATOM 975 C CA . ASP A 1 130 ? 15.092 -14.305 -29.906 1.00 52.76 565 ASP A CA 1
ATOM 976 C C . ASP A 1 130 ? 14.817 -12.863 -29.492 1.00 52.28 565 ASP A C 1
ATOM 977 O O . ASP A 1 130 ? 15.722 -12.037 -29.554 1.00 50.27 565 ASP A O 1
ATOM 982 N N . PRO A 1 131 ? 13.583 -12.521 -29.114 1.00 47.83 566 PRO A N 1
ATOM 983 C CA . PRO A 1 131 ? 12.424 -13.392 -29.162 1.00 46.98 566 PRO A CA 1
ATOM 984 C C . PRO A 1 131 ? 12.027 -13.719 -30.590 1.00 43.56 566 PRO A C 1
ATOM 985 O O . PRO A 1 131 ? 12.403 -13.009 -31.526 1.00 40.32 566 PRO A O 1
ATOM 989 N N . ALA A 1 132 ? 11.313 -14.821 -30.748 1.00 41.11 567 ALA A N 1
ATOM 990 C CA . ALA A 1 132 ? 11.018 -15.369 -32.066 1.00 40.73 567 ALA A CA 1
ATOM 991 C C . ALA A 1 132 ? 10.167 -14.432 -32.896 1.00 38.04 567 ALA A C 1
ATOM 992 O O . ALA A 1 132 ? 10.330 -14.355 -34.109 1.00 36.04 567 ALA A O 1
ATOM 994 N N . ASP A 1 133 ? 9.275 -13.693 -32.253 1.00 38.46 568 ASP A N 1
ATOM 995 C CA . ASP A 1 133 ? 8.404 -12.820 -33.005 1.00 41.69 568 ASP A CA 1
ATOM 996 C C . ASP A 1 133 ? 9.154 -11.589 -33.554 1.00 42.43 568 ASP A C 1
ATOM 997 O O . ASP A 1 133 ? 8.637 -10.903 -34.412 1.00 40.28 568 ASP A O 1
ATOM 1002 N N . SER A 1 134 ? 10.379 -11.323 -33.090 1.00 41.49 569 SER A N 1
ATOM 1003 C CA . SER A 1 134 ? 11.190 -10.234 -33.706 1.00 42.22 569 SER A CA 1
ATOM 1004 C C . SER A 1 134 ? 11.636 -10.603 -35.124 1.00 39.40 569 SER A C 1
ATOM 1005 O O . SER A 1 134 ? 12.126 -9.786 -35.866 1.00 38.69 569 SER A O 1
ATOM 1008 N N . ALA A 1 135 ? 11.425 -11.848 -35.499 1.00 36.64 570 ALA A N 1
ATOM 1009 C CA . ALA A 1 135 ? 11.750 -12.315 -36.840 1.00 40.24 570 ALA A CA 1
ATOM 1010 C C . ALA A 1 135 ? 10.717 -11.999 -37.904 1.00 38.11 570 ALA A C 1
ATOM 1011 O O . ALA A 1 135 ? 10.982 -12.242 -39.082 1.00 39.28 570 ALA A O 1
ATOM 1013 N N . SER A 1 136 ? 9.542 -11.503 -37.510 1.00 38.10 571 SER A N 1
ATOM 1014 C CA . SER A 1 136 ? 8.489 -11.117 -38.460 1.00 38.92 571 SER A CA 1
ATOM 1015 C C . SER A 1 136 ? 8.232 -9.620 -38.380 1.00 38.19 571 SER A C 1
ATOM 1016 O O . SER A 1 136 ? 8.337 -9.031 -37.307 1.00 40.63 571 SER A O 1
ATOM 1019 N N . GLU A 1 137 ? 7.941 -9.003 -39.515 1.00 37.58 572 GLU A N 1
ATOM 1020 C CA . GLU A 1 137 ? 7.468 -7.601 -39.511 1.00 39.16 572 GLU A CA 1
ATOM 1021 C C . GLU A 1 137 ? 5.981 -7.509 -39.143 1.00 44.05 572 GLU A C 1
ATOM 1022 O O . GLU A 1 137 ? 5.529 -6.517 -38.564 1.00 47.47 572 GLU A O 1
ATOM 1028 N N . SER A 1 138 ? 5.205 -8.537 -39.480 1.00 42.05 573 SER A N 1
ATOM 1029 C CA . SER A 1 138 ? 3.786 -8.545 -39.094 1.00 41.17 573 SER A CA 1
ATOM 1030 C C . SER A 1 138 ? 3.279 -9.952 -39.150 1.00 36.69 573 SER A C 1
ATOM 1031 O O . SER A 1 138 ? 3.725 -10.726 -40.001 1.00 36.25 573 SER A O 1
ATOM 1034 N N . ILE A 1 139 ? 2.373 -10.288 -38.235 1.00 35.41 574 ILE A N 1
ATOM 1035 C CA . ILE A 1 139 ? 1.614 -11.523 -38.357 1.00 36.65 574 ILE A CA 1
ATOM 1036 C C . ILE A 1 139 ? 0.159 -11.229 -38.043 1.00 37.18 574 ILE A C 1
ATOM 1037 O O . ILE A 1 139 ? -0.150 -10.573 -37.051 1.00 38.75 574 ILE A O 1
ATOM 1042 N N . GLU A 1 140 ? -0.743 -11.688 -38.915 1.00 35.39 575 GLU A N 1
ATOM 1043 C CA . GLU A 1 140 ? -2.179 -11.410 -38.727 1.00 39.25 575 GLU A CA 1
ATOM 1044 C C . GLU A 1 140 ? -2.910 -12.697 -39.045 1.00 35.79 575 GLU A C 1
ATOM 1045 O O . GLU A 1 140 ? -2.317 -13.634 -39.630 1.00 35.24 575 GLU A O 1
ATOM 1051 N N . VAL A 1 141 ? -4.136 -12.816 -38.552 1.00 33.48 576 VAL A N 1
ATOM 1052 C CA . VAL A 1 141 ? -4.944 -14.008 -38.807 1.00 33.60 576 VAL A CA 1
ATOM 1053 C C . VAL A 1 141 ? -6.297 -13.604 -39.347 1.00 36.03 576 VAL A C 1
ATOM 1054 O O . VAL A 1 141 ? -6.896 -12.618 -38.858 1.00 35.57 576 VAL A O 1
ATOM 1058 N N . TYR A 1 142 ? -6.774 -14.334 -40.364 1.00 34.42 577 TYR A N 1
ATOM 1059 C CA . TYR A 1 142 ? -8.096 -14.063 -40.892 1.00 36.90 577 TYR A CA 1
ATOM 1060 C C . TYR A 1 142 ? -8.819 -15.345 -41.193 1.00 37.04 577 TYR A C 1
ATOM 1061 O O . TYR A 1 142 ? -8.205 -16.394 -41.342 1.00 35.80 577 TYR A O 1
ATOM 1070 N N . ILE A 1 143 ? -10.137 -15.215 -41.275 1.00 35.78 578 ILE A N 1
ATOM 1071 C CA . ILE A 1 143 ? -11.011 -16.282 -41.711 1.00 34.72 578 ILE A CA 1
ATOM 1072 C C . ILE A 1 143 ? -11.842 -15.763 -42.893 1.00 35.58 578 ILE A C 1
ATOM 1073 O O . ILE A 1 143 ? -11.836 -14.551 -43.189 1.00 37.39 578 ILE A O 1
ATOM 1078 N N . PRO A 1 144 ? -12.514 -16.657 -43.624 1.00 36.27 579 PRO A N 1
ATOM 1079 C CA . PRO A 1 144 ? -13.285 -16.231 -44.782 1.00 36.15 579 PRO A CA 1
ATOM 1080 C C . PRO A 1 144 ? -14.500 -15.407 -44.350 1.00 37.11 579 PRO A C 1
ATOM 1081 O O . PRO A 1 144 ? -15.010 -15.607 -43.261 1.00 35.93 579 PRO A O 1
ATOM 1085 N N . SER A 1 145 ? -14.879 -14.454 -45.187 1.00 36.99 580 SER A N 1
ATOM 1086 C CA . SER A 1 145 ? -16.071 -13.668 -44.978 1.00 41.02 580 SER A CA 1
ATOM 1087 C C . SER A 1 145 ? -17.280 -14.581 -45.198 1.00 43.25 580 SER A C 1
ATOM 1088 O O . SER A 1 145 ? -17.148 -15.677 -45.765 1.00 39.89 580 SER A O 1
ATOM 1091 N N . ALA A 1 146 ? -18.437 -14.156 -44.701 1.00 43.46 581 ALA A N 1
ATOM 1092 C CA . ALA A 1 146 ? -19.667 -14.933 -44.846 1.00 49.10 581 ALA A CA 1
ATOM 1093 C C . ALA A 1 146 ? -19.961 -15.157 -46.328 1.00 51.13 581 ALA A C 1
ATOM 1094 O O . ALA A 1 146 ? -20.313 -16.255 -46.741 1.00 57.86 581 ALA A O 1
ATOM 1096 N N . SER A 1 147 ? -19.788 -14.099 -47.110 1.00 51.17 582 SER A N 1
ATOM 1097 C CA . SER A 1 147 ? -19.946 -14.153 -48.552 1.00 53.67 582 SER A CA 1
ATOM 1098 C C . SER A 1 147 ? -18.999 -15.199 -49.202 1.00 54.97 582 SER A C 1
ATOM 1099 O O . SER A 1 147 ? -19.418 -15.972 -50.058 1.00 51.43 582 SER A O 1
ATOM 1102 N N . ALA A 1 148 ? -17.741 -15.228 -48.775 1.00 48.21 583 ALA A N 1
ATOM 1103 C CA . ALA A 1 148 ? -16.787 -16.213 -49.291 1.00 50.58 583 ALA A CA 1
ATOM 1104 C C . ALA A 1 148 ? -17.202 -17.644 -48.948 1.00 53.00 583 ALA A C 1
ATOM 1105 O O . ALA A 1 148 ? -17.095 -18.536 -49.786 1.00 52.61 583 ALA A O 1
ATOM 1107 N N . ASP A 1 149 ? -17.663 -17.858 -47.716 1.00 56.20 584 ASP A N 1
ATOM 1108 C CA . ASP A 1 149 ? -18.159 -19.169 -47.293 1.00 61.62 584 ASP A CA 1
ATOM 1109 C C . ASP A 1 149 ? -19.328 -19.641 -48.170 1.00 64.57 584 ASP A C 1
ATOM 1110 O O . ASP A 1 149 ? -19.398 -20.825 -48.528 1.00 58.01 584 ASP A O 1
ATOM 1115 N N . GLU A 1 150 ? -20.218 -18.709 -48.504 1.00 64.63 585 GLU A N 1
ATOM 1116 C CA . GLU A 1 150 ? -21.400 -18.996 -49.333 1.00 71.71 585 GLU A CA 1
ATOM 1117 C C . GLU A 1 150 ? -21.023 -19.535 -50.708 1.00 71.17 585 GLU A C 1
ATOM 1118 O O . GLU A 1 150 ? -21.563 -20.555 -51.162 1.00 65.19 585 GLU A O 1
ATOM 1124 N N . ALA A 1 151 ? -20.090 -18.845 -51.354 1.00 65.18 586 ALA A N 1
ATOM 1125 C CA . ALA A 1 151 ? -19.624 -19.208 -52.682 1.00 69.32 586 ALA A CA 1
ATOM 1126 C C . ALA A 1 151 ? -18.949 -20.568 -52.659 1.00 72.44 586 ALA A C 1
ATOM 1127 O O . ALA A 1 151 ? -19.087 -21.341 -53.598 1.00 69.48 586 ALA A O 1
ATOM 1129 N N . LEU A 1 152 ? -18.199 -20.832 -51.594 1.00 72.99 587 LEU A N 1
ATOM 1130 C CA . LEU A 1 152 ? -17.525 -22.110 -51.414 1.00 77.33 587 LEU A CA 1
ATOM 1131 C C . LEU A 1 152 ? -18.499 -23.285 -51.319 1.00 82.11 587 LEU A C 1
ATOM 1132 O O . LEU A 1 152 ? -18.368 -24.261 -52.059 1.00 78.35 587 LEU A O 1
ATOM 1137 N N . GLU A 1 153 ? -19.029 -23.279 -51.008 1.00 83.37 588 GLU A N 1
ATOM 1138 C CA . GLU A 1 153 ? -20.174 -24.156 -50.730 1.00 87.23 588 GLU A CA 1
ATOM 1139 C C . GLU A 1 153 ? -21.111 -24.266 -51.927 1.00 88.22 588 GLU A C 1
ATOM 1140 O O . GLU A 1 153 ? -21.553 -25.365 -52.280 1.00 84.28 588 GLU A O 1
ATOM 1146 N N . HIS A 1 154 ? -21.725 -23.552 -52.041 1.00 85.71 589 HIS A N 1
ATOM 1147 C CA . HIS A 1 154 ? -22.461 -23.714 -53.290 1.00 89.64 589 HIS A CA 1
ATOM 1148 C C . HIS A 1 154 ? -21.644 -24.486 -54.328 1.00 92.57 589 HIS A C 1
ATOM 1149 O O . HIS A 1 154 ? -22.142 -25.419 -54.960 1.00 90.69 589 HIS A O 1
ATOM 1156 N N . HIS A 1 155 ? -20.387 -24.089 -54.495 1.00 87.45 590 HIS A N 1
ATOM 1157 C CA . HIS A 1 155 ? -19.560 -24.608 -55.572 1.00 87.65 590 HIS A CA 1
ATOM 1158 C C . HIS A 1 155 ? -19.337 -26.117 -55.449 1.00 84.86 590 HIS A C 1
ATOM 1159 O O . HIS A 1 155 ? -18.993 -26.612 -54.375 1.00 83.17 590 HIS A O 1
ATOM 1166 N N . ALA B 1 4 ? 9.628 -21.344 -3.092 1.00 113.99 439 ALA B N 1
ATOM 1167 C CA . ALA B 1 4 ? 9.307 -20.419 -1.962 1.00 123.15 439 ALA B CA 1
ATOM 1168 C C . ALA B 1 4 ? 9.290 -18.952 -2.427 1.00 129.27 439 ALA B C 1
ATOM 1169 O O . ALA B 1 4 ? 10.201 -18.528 -3.135 1.00 133.86 439 ALA B O 1
ATOM 1171 N N . PRO B 1 5 ? 8.254 -18.174 -2.036 1.00 131.06 440 PRO B N 1
ATOM 1172 C CA . PRO B 1 5 ? 8.166 -16.739 -2.386 1.00 130.87 440 PRO B CA 1
ATOM 1173 C C . PRO B 1 5 ? 9.355 -15.893 -1.916 1.00 138.38 440 PRO B C 1
ATOM 1174 O O . PRO B 1 5 ? 10.034 -16.270 -0.964 1.00 178.96 440 PRO B O 1
ATOM 1178 N N . LEU B 1 6 ? 9.574 -14.748 -2.563 1.00 138.98 441 LEU B N 1
ATOM 1179 C CA . LEU B 1 6 ? 10.710 -13.859 -2.246 1.00 137.50 441 LEU B CA 1
ATOM 1180 C C . LEU B 1 6 ? 10.351 -12.352 -2.129 1.00 129.57 441 LEU B C 1
ATOM 1181 O O . LEU B 1 6 ? 9.367 -11.879 -2.713 1.00 134.04 441 LEU B O 1
ATOM 1186 N N . ALA B 1 7 ? 11.158 -11.619 -1.355 1.00 117.61 442 ALA B N 1
ATOM 1187 C CA . ALA B 1 7 ? 10.857 -10.240 -0.955 1.00 114.90 442 ALA B CA 1
ATOM 1188 C C . ALA B 1 7 ? 10.996 -9.215 -2.087 1.00 112.88 442 ALA B C 1
ATOM 1189 O O . ALA B 1 7 ? 11.844 -9.364 -2.963 1.00 111.47 442 ALA B O 1
ATOM 1191 N N . ASP B 1 8 ? 10.178 -8.161 -2.032 1.00 109.64 443 ASP B N 1
ATOM 1192 C CA . ASP B 1 8 ? 10.092 -7.142 -3.101 1.00 109.15 443 ASP B CA 1
ATOM 1193 C C . ASP B 1 8 ? 11.431 -6.673 -3.680 1.00 103.08 443 ASP B C 1
ATOM 1194 O O . ASP B 1 8 ? 11.601 -6.647 -4.896 1.00 98.11 443 ASP B O 1
ATOM 1199 N N . GLY B 1 9 ? 12.380 -6.308 -2.826 1.00 100.59 444 GLY B N 1
ATOM 1200 C CA . GLY B 1 9 ? 13.688 -5.854 -3.306 1.00 95.17 444 GLY B CA 1
ATOM 1201 C C . GLY B 1 9 ? 14.560 -6.926 -3.957 1.00 92.45 444 GLY B C 1
ATOM 1202 O O . GLY B 1 9 ? 15.608 -6.609 -4.513 1.00 91.92 444 GLY B O 1
ATOM 1203 N N . GLU B 1 10 ? 14.129 -8.187 -3.915 1.00 87.71 445 GLU B N 1
ATOM 1204 C CA . GLU B 1 10 ? 14.935 -9.308 -4.402 1.00 86.26 445 GLU B CA 1
ATOM 1205 C C . GLU B 1 10 ? 14.411 -9.893 -5.718 1.00 78.60 445 GLU B C 1
ATOM 1206 O O . GLU B 1 10 ? 14.921 -10.908 -6.209 1.00 74.92 445 GLU B O 1
ATOM 1212 N N . LYS B 1 11 ? 13.385 -9.266 -6.282 1.00 73.75 446 LYS B N 1
ATOM 1213 C CA . LYS B 1 11 ? 12.726 -9.794 -7.466 1.00 71.27 446 LYS B CA 1
ATOM 1214 C C . LYS B 1 11 ? 13.184 -9.031 -8.686 1.00 69.40 446 LYS B C 1
ATOM 1215 O O . LYS B 1 11 ? 13.027 -7.815 -8.756 1.00 68.75 446 LYS B O 1
ATOM 1221 N N . LEU B 1 12 ? 13.734 -9.744 -9.657 1.00 66.54 447 LEU B N 1
ATOM 1222 C CA . LEU B 1 12 ? 14.016 -9.134 -10.936 1.00 63.76 447 LEU B CA 1
ATOM 1223 C C . LEU B 1 12 ? 12.876 -9.464 -11.899 1.00 61.27 447 LEU B C 1
ATOM 1224 O O . LEU B 1 12 ? 12.778 -10.583 -12.410 1.00 59.55 447 LEU B O 1
ATOM 1229 N N . TYR B 1 13 ? 12.015 -8.477 -12.142 1.00 60.06 448 TYR B N 1
ATOM 1230 C CA . TYR B 1 13 ? 10.855 -8.674 -13.013 1.00 57.88 448 TYR B CA 1
ATOM 1231 C C . TYR B 1 13 ? 11.262 -8.635 -14.474 1.00 55.97 448 TYR B C 1
ATOM 1232 O O . TYR B 1 13 ? 12.161 -7.884 -14.857 1.00 57.05 448 TYR B O 1
ATOM 1241 N N . GLY B 1 14 ? 10.617 -9.465 -15.282 1.00 53.74 449 GLY B N 1
ATOM 1242 C CA . GLY B 1 14 ? 10.770 -9.405 -16.728 1.00 53.36 449 GLY B CA 1
ATOM 1243 C C . GLY B 1 14 ? 9.818 -8.377 -17.308 1.00 56.28 449 GLY B C 1
ATOM 1244 O O . GLY B 1 14 ? 8.806 -8.046 -16.691 1.00 58.82 449 GLY B O 1
ATOM 1245 N N . LYS B 1 15 ? 10.159 -7.864 -18.484 1.00 54.75 450 LYS B N 1
ATOM 1246 C CA . LYS B 1 15 ? 9.340 -6.889 -19.194 1.00 57.73 450 LYS B CA 1
ATOM 1247 C C . LYS B 1 15 ? 8.487 -7.609 -20.239 1.00 56.18 450 LYS B C 1
ATOM 1248 O O . LYS B 1 15 ? 9.007 -8.351 -21.078 1.00 54.47 450 LYS B O 1
ATOM 1254 N N . LYS B 1 16 ? 7.193 -7.391 -20.151 1.00 57.02 451 LYS B N 1
ATOM 1255 C CA . LYS B 1 16 ? 6.235 -8.021 -21.027 1.00 61.96 451 LYS B CA 1
ATOM 1256 C C . LYS B 1 16 ? 6.189 -7.382 -22.394 1.00 63.17 451 LYS B C 1
ATOM 1257 O O . LYS B 1 16 ? 6.207 -6.186 -22.543 1.00 66.72 451 LYS B O 1
ATOM 1263 N N . GLY B 1 17 ? 6.121 -8.216 -23.401 1.00 68.52 452 GLY B N 1
ATOM 1264 C CA . GLY B 1 17 ? 6.132 -7.770 -24.761 1.00 72.40 452 GLY B CA 1
ATOM 1265 C C . GLY B 1 17 ? 4.868 -8.098 -25.490 1.00 82.27 452 GLY B C 1
ATOM 1266 O O . GLY B 1 17 ? 4.712 -9.187 -26.036 1.00 92.60 452 GLY B O 1
ATOM 1267 N N . SER B 1 18 ? 3.957 -7.141 -25.484 1.00 87.69 453 SER B N 1
ATOM 1268 C CA . SER B 1 18 ? 2.814 -7.074 -26.385 1.00 84.17 453 SER B CA 1
ATOM 1269 C C . SER B 1 18 ? 2.280 -8.390 -26.897 1.00 85.60 453 SER B C 1
ATOM 1270 O O . SER B 1 18 ? 1.086 -8.581 -26.983 1.00 81.78 453 SER B O 1
ATOM 1273 N N . GLU B 1 19 ? 3.177 -9.290 -27.262 1.00 68.00 454 GLU B N 1
ATOM 1274 C CA . GLU B 1 19 ? 2.759 -10.486 -27.919 1.00 69.14 454 GLU B CA 1
ATOM 1275 C C . GLU B 1 19 ? 3.000 -11.797 -27.197 1.00 56.92 454 GLU B C 1
ATOM 1276 O O . GLU B 1 19 ? 3.279 -12.764 -27.827 1.00 67.54 454 GLU B O 1
ATOM 1282 N N . GLY B 1 20 ? 2.882 -11.811 -25.885 1.00 50.50 455 GLY B N 1
ATOM 1283 C CA . GLY B 1 20 ? 3.071 -13.015 -25.119 1.00 53.26 455 GLY B CA 1
ATOM 1284 C C . GLY B 1 20 ? 4.490 -13.410 -24.738 1.00 52.69 455 GLY B C 1
ATOM 1285 O O . GLY B 1 20 ? 4.735 -14.526 -24.368 1.00 54.57 455 GLY B O 1
ATOM 1286 N N . THR B 1 21 ? 5.414 -12.478 -24.832 1.00 48.89 456 THR B N 1
ATOM 1287 C CA . THR B 1 21 ? 6.806 -12.693 -24.491 1.00 56.16 456 THR B CA 1
ATOM 1288 C C . THR B 1 21 ? 7.144 -11.904 -23.227 1.00 51.73 456 THR B C 1
ATOM 1289 O O . THR B 1 21 ? 6.517 -10.891 -22.923 1.00 48.92 456 THR B O 1
ATOM 1293 N N . VAL B 1 22 ? 8.110 -12.414 -22.471 1.00 49.68 457 VAL B N 1
ATOM 1294 C CA . VAL B 1 22 ? 8.683 -11.710 -21.320 1.00 51.03 457 VAL B CA 1
ATOM 1295 C C . VAL B 1 22 ? 10.193 -11.746 -21.471 1.00 50.58 457 VAL B C 1
ATOM 1296 O O . VAL B 1 22 ? 10.768 -12.811 -21.745 1.00 50.15 457 VAL B O 1
ATOM 1300 N N . THR B 1 23 ? 10.831 -10.595 -21.280 1.00 50.98 458 THR B N 1
ATOM 1301 C CA . THR B 1 23 ? 12.269 -10.457 -21.488 1.00 51.81 458 THR B CA 1
ATOM 1302 C C . THR B 1 23 ? 12.955 -9.941 -20.229 1.00 51.93 458 THR B C 1
ATOM 1303 O O . THR B 1 23 ? 12.484 -9.004 -19.596 1.00 49.54 458 THR B O 1
ATOM 1307 N N . PHE B 1 24 ? 14.069 -10.571 -19.875 1.00 51.60 459 PHE B N 1
ATOM 1308 C CA . PHE B 1 24 ? 14.822 -10.199 -18.700 1.00 52.22 459 PHE B CA 1
ATOM 1309 C C . PHE B 1 24 ? 16.151 -9.593 -19.112 1.00 53.44 459 PHE B C 1
ATOM 1310 O O . PHE B 1 24 ? 16.643 -9.833 -20.220 1.00 54.90 459 PHE B O 1
ATOM 1318 N N . THR B 1 25 ? 16.750 -8.860 -18.180 1.00 52.73 460 THR B N 1
ATOM 1319 C CA . THR B 1 25 ? 18.039 -8.222 -18.397 1.00 54.38 460 THR B CA 1
ATOM 1320 C C . THR B 1 25 ? 19.228 -9.150 -18.059 1.00 55.04 460 THR B C 1
ATOM 1321 O O . THR B 1 25 ? 20.371 -8.737 -18.142 1.00 58.04 460 THR B O 1
ATOM 1325 N N . LYS B 1 26 ? 18.954 -10.395 -17.687 1.00 55.65 461 LYS B N 1
ATOM 1326 C CA . LYS B 1 26 ? 20.006 -11.405 -17.514 1.00 57.86 461 LYS B CA 1
ATOM 1327 C C . LYS B 1 26 ? 19.405 -12.758 -17.773 1.00 57.63 461 LYS B C 1
ATOM 1328 O O . LYS B 1 26 ? 18.183 -12.864 -17.930 1.00 58.02 461 LYS B O 1
ATOM 1334 N N . ALA B 1 27 ? 20.248 -13.788 -17.811 1.00 57.52 462 ALA B N 1
ATOM 1335 C CA . ALA B 1 27 ? 19.773 -15.151 -18.036 1.00 58.36 462 ALA B CA 1
ATOM 1336 C C . ALA B 1 27 ? 18.791 -15.552 -16.945 1.00 57.61 462 ALA B C 1
ATOM 1337 O O . ALA B 1 27 ? 18.930 -15.166 -15.791 1.00 57.13 462 ALA B O 1
ATOM 1339 N N . ILE B 1 28 ? 17.794 -16.328 -17.334 1.00 54.79 463 ILE B N 1
ATOM 1340 C CA . ILE B 1 28 ? 16.744 -16.757 -16.430 1.00 57.25 463 ILE B CA 1
ATOM 1341 C C . ILE B 1 28 ? 17.254 -17.617 -15.265 1.00 57.59 463 ILE B C 1
ATOM 1342 O O . ILE B 1 28 ? 16.808 -17.458 -14.124 1.00 59.97 463 ILE B O 1
ATOM 1347 N N . GLY B 1 29 ? 18.197 -18.507 -15.544 1.00 56.57 464 GLY B N 1
ATOM 1348 C CA . GLY B 1 29 ? 18.780 -19.351 -14.500 1.00 60.87 464 GLY B CA 1
ATOM 1349 C C . GLY B 1 29 ? 17.862 -20.481 -14.082 1.00 61.72 464 GLY B C 1
ATOM 1350 O O . GLY B 1 29 ? 16.989 -20.878 -14.848 1.00 60.55 464 GLY B O 1
ATOM 1351 N N . ASP B 1 30 ? 18.020 -20.946 -12.841 1.00 62.76 465 ASP B N 1
ATOM 1352 C CA . ASP B 1 30 ? 17.372 -22.167 -12.353 1.00 63.68 465 ASP B CA 1
ATOM 1353 C C . ASP B 1 30 ? 15.911 -22.042 -11.924 1.00 63.62 465 ASP B C 1
ATOM 1354 O O . ASP B 1 30 ? 15.215 -23.060 -11.825 1.00 60.74 465 ASP B O 1
ATOM 1359 N N . ASN B 1 31 ? 15.459 -20.826 -11.617 1.00 62.62 466 ASN B N 1
ATOM 1360 C CA . ASN B 1 31 ? 14.131 -20.641 -11.042 1.00 63.29 466 ASN B CA 1
ATOM 1361 C C . ASN B 1 31 ? 13.417 -19.397 -11.510 1.00 60.24 466 ASN B C 1
ATOM 1362 O O . ASN B 1 31 ? 13.945 -18.281 -11.428 1.00 61.54 466 ASN B O 1
ATOM 1367 N N . ALA B 1 32 ? 12.201 -19.602 -11.992 1.00 57.55 467 ALA B N 1
ATOM 1368 C CA . ALA B 1 32 ? 11.341 -18.498 -12.378 1.00 58.76 467 ALA B CA 1
ATOM 1369 C C . ALA B 1 32 ? 10.079 -18.535 -11.522 1.00 58.69 467 ALA B C 1
ATOM 1370 O O . ALA B 1 32 ? 9.702 -19.585 -10.986 1.00 57.66 467 ALA B O 1
ATOM 1372 N N . PHE B 1 33 ? 9.462 -17.376 -11.371 1.00 56.94 468 PHE B N 1
ATOM 1373 C CA . PHE B 1 33 ? 8.287 -17.231 -10.541 1.00 59.09 468 PHE B CA 1
ATOM 1374 C C . PHE B 1 33 ? 7.206 -16.524 -11.320 1.00 58.66 468 PHE B C 1
ATOM 1375 O O . PHE B 1 33 ? 7.440 -15.436 -11.866 1.00 57.87 468 PHE B O 1
ATOM 1383 N N . VAL B 1 34 ? 6.025 -17.132 -11.358 1.00 59.45 469 VAL B N 1
ATOM 1384 C CA . VAL B 1 34 ? 4.883 -16.565 -12.063 1.00 59.22 469 VAL B CA 1
ATOM 1385 C C . VAL B 1 34 ? 3.896 -16.047 -11.017 1.00 61.82 469 VAL B C 1
ATOM 1386 O O . VAL B 1 34 ? 3.332 -16.823 -10.243 1.00 60.43 469 VAL B O 1
ATOM 1390 N N . GLU B 1 35 ? 3.704 -14.728 -11.018 1.00 58.39 470 GLU B N 1
ATOM 1391 C CA . GLU B 1 35 ? 2.978 -14.026 -9.983 1.00 62.19 470 GLU B CA 1
ATOM 1392 C C . GLU B 1 35 ? 1.632 -13.625 -10.572 1.00 62.54 470 GLU B C 1
ATOM 1393 O O . GLU B 1 35 ? 1.564 -12.780 -11.469 1.00 59.28 470 GLU B O 1
ATOM 1399 N N . ILE B 1 36 ? 0.561 -14.235 -10.083 1.00 62.58 471 ILE B N 1
ATOM 1400 C CA . ILE B 1 36 ? -0.754 -14.091 -10.704 1.00 61.78 471 ILE B CA 1
ATOM 1401 C C . ILE B 1 36 ? -1.727 -13.450 -9.736 1.00 61.80 471 ILE B C 1
ATOM 1402 O O . ILE B 1 36 ? -1.830 -13.865 -8.586 1.00 64.01 471 ILE B O 1
ATOM 1407 N N . LYS B 1 37 ? -2.440 -12.439 -10.211 1.00 61.57 472 LYS B N 1
ATOM 1408 C CA . LYS B 1 37 ? -3.569 -11.907 -9.486 1.00 63.19 472 LYS B CA 1
ATOM 1409 C C . LYS B 1 37 ? -4.801 -12.282 -10.298 1.00 61.70 472 LYS B C 1
ATOM 1410 O O . LYS B 1 37 ? -4.973 -11.816 -11.424 1.00 61.63 472 LYS B O 1
ATOM 1416 N N . THR B 1 38 ? -5.646 -13.142 -9.730 1.00 61.02 473 THR B N 1
ATOM 1417 C CA . THR B 1 38 ? -6.833 -13.622 -10.427 1.00 60.59 473 THR B CA 1
ATOM 1418 C C . THR B 1 38 ? -7.989 -12.631 -10.311 1.00 62.01 473 THR B C 1
ATOM 1419 O O . THR B 1 38 ? -8.107 -11.904 -9.323 1.00 64.00 473 THR B O 1
ATOM 1423 N N . GLY B 1 39 ? -8.831 -12.593 -11.339 1.00 61.17 474 GLY B N 1
ATOM 1424 C CA . GLY B 1 39 ? -10.055 -11.801 -11.296 1.00 61.11 474 GLY B CA 1
ATOM 1425 C C . GLY B 1 39 ? -11.006 -12.363 -10.260 1.00 62.98 474 GLY B C 1
ATOM 1426 O O . GLY B 1 39 ? -10.879 -13.521 -9.862 1.00 61.98 474 GLY B O 1
ATOM 1427 N N . ALA B 1 40 ? -11.974 -11.543 -9.850 1.00 64.43 475 ALA B N 1
ATOM 1428 C CA . ALA B 1 40 ? -12.859 -11.861 -8.724 1.00 66.93 475 ALA B CA 1
ATOM 1429 C C . ALA B 1 40 ? -13.726 -13.093 -8.937 1.00 67.99 475 ALA B C 1
ATOM 1430 O O . ALA B 1 40 ? -14.088 -13.763 -7.969 1.00 70.88 475 ALA B O 1
ATOM 1432 N N . ASP B 1 41 ? -14.084 -13.378 -10.185 1.00 66.39 476 ASP B N 1
ATOM 1433 C CA . ASP B 1 41 ? -14.929 -14.529 -10.494 1.00 67.26 476 ASP B CA 1
ATOM 1434 C C . ASP B 1 41 ? -14.160 -15.689 -11.126 1.00 66.18 476 ASP B C 1
ATOM 1435 O O . ASP B 1 41 ? -14.768 -16.581 -11.716 1.00 67.71 476 ASP B O 1
ATOM 1440 N N . THR B 1 42 ? -12.836 -15.707 -10.973 1.00 64.20 477 THR B N 1
ATOM 1441 C CA . THR B 1 42 ? -12.018 -16.764 -11.557 1.00 61.73 477 THR B CA 1
ATOM 1442 C C . THR B 1 42 ? -11.847 -17.910 -10.576 1.00 63.23 477 THR B C 1
ATOM 1443 O O . THR B 1 42 ? -11.469 -17.700 -9.432 1.00 63.06 477 THR B O 1
ATOM 1447 N N . GLY B 1 43 ? -12.137 -19.121 -11.039 1.00 65.27 478 GLY B N 1
ATOM 1448 C CA . GLY B 1 43 ? -11.994 -20.339 -10.224 1.00 67.59 478 GLY B CA 1
ATOM 1449 C C . GLY B 1 43 ? -10.722 -21.126 -10.512 1.00 65.39 478 GLY B C 1
ATOM 1450 O O . GLY B 1 43 ? -10.204 -21.820 -9.636 1.00 67.11 478 GLY B O 1
ATOM 1451 N N . PHE B 1 44 ? -10.216 -21.016 -11.739 1.00 64.29 479 PHE B N 1
ATOM 1452 C CA . PHE B 1 44 ? -9.104 -21.847 -12.200 1.00 63.82 479 PHE B CA 1
ATOM 1453 C C . PHE B 1 44 ? -8.433 -21.230 -13.424 1.00 61.37 479 PHE B C 1
ATOM 1454 O O . PHE B 1 44 ? -9.111 -20.714 -14.306 1.00 61.02 479 PHE B O 1
ATOM 1462 N N . MET B 1 45 ? -7.104 -21.282 -13.464 1.00 59.43 480 MET B N 1
ATOM 1463 C CA . MET B 1 45 ? -6.324 -20.881 -14.636 1.00 59.02 480 MET B CA 1
ATOM 1464 C C . MET B 1 45 ? -5.139 -21.811 -14.806 1.00 54.69 480 MET B C 1
ATOM 1465 O O . MET B 1 45 ? -4.526 -22.203 -13.825 1.00 56.45 480 MET B O 1
ATOM 1470 N N . ASN B 1 46 ? -4.794 -22.139 -16.044 1.00 52.68 481 ASN B N 1
ATOM 1471 C CA . ASN B 1 46 ? -3.490 -22.748 -16.311 1.00 52.16 481 ASN B CA 1
ATOM 1472 C C . ASN B 1 46 ? -2.848 -22.188 -17.570 1.00 51.37 481 ASN B C 1
ATOM 1473 O O . ASN B 1 46 ? -3.493 -21.524 -18.381 1.00 51.13 481 ASN B O 1
ATOM 1478 N N . GLY B 1 47 ? -1.551 -22.422 -17.703 1.00 52.25 482 GLY B N 1
ATOM 1479 C CA . GLY B 1 47 ? -0.813 -21.962 -18.858 1.00 48.15 482 GLY B CA 1
ATOM 1480 C C . GLY B 1 47 ? 0.612 -22.445 -18.770 1.00 49.37 482 GLY B C 1
ATOM 1481 O O . GLY B 1 47 ? 0.908 -23.426 -18.069 1.00 48.24 482 GLY B O 1
ATOM 1482 N N . CYS B 1 48 ? 1.517 -21.768 -19.462 1.00 48.08 483 CYS B N 1
ATOM 1483 C CA . CYS B 1 48 ? 2.902 -22.181 -19.400 1.00 50.61 483 CYS B CA 1
ATOM 1484 C C . CYS B 1 48 ? 3.875 -21.034 -19.569 1.00 50.93 483 CYS B C 1
ATOM 1485 O O . CYS B 1 48 ? 3.489 -19.907 -19.894 1.00 45.76 483 CYS B O 1
ATOM 1488 N N . LEU B 1 49 ? 5.130 -21.343 -19.255 1.00 51.05 484 LEU B N 1
ATOM 1489 C CA . LEU B 1 49 ? 6.273 -20.608 -19.756 1.00 49.52 484 LEU B CA 1
ATOM 1490 C C . LEU B 1 49 ? 6.832 -21.479 -20.876 1.00 49.19 484 LEU B C 1
ATOM 1491 O O . LEU B 1 49 ? 7.066 -22.680 -20.677 1.00 49.47 484 LEU B O 1
ATOM 1496 N N . GLY B 1 50 ? 7.053 -20.884 -22.040 1.00 45.36 485 GLY B N 1
ATOM 1497 C CA . GLY B 1 50 ? 7.449 -21.635 -23.225 1.00 44.68 485 GLY B CA 1
ATOM 1498 C C . GLY B 1 50 ? 8.770 -21.181 -23.812 1.00 44.42 485 GLY B C 1
ATOM 1499 O O . GLY B 1 50 ? 9.079 -20.010 -23.788 1.00 43.30 485 GLY B O 1
ATOM 1500 N N . PHE B 1 51 ? 9.521 -22.137 -24.353 1.00 45.91 486 PHE B N 1
ATOM 1501 C CA . PHE B 1 51 ? 10.836 -21.901 -24.946 1.00 44.00 486 PHE B CA 1
ATOM 1502 C C . PHE B 1 51 ? 10.982 -22.748 -26.186 1.00 42.77 486 PHE B C 1
ATOM 1503 O O . PHE B 1 51 ? 10.279 -23.746 -26.361 1.00 45.30 486 PHE B O 1
ATOM 1511 N N . SER B 1 52 ? 11.904 -22.347 -27.041 1.00 40.24 487 SER B N 1
ATOM 1512 C CA . SER B 1 52 ? 12.316 -23.134 -28.184 1.00 40.22 487 SER B CA 1
ATOM 1513 C C . SER B 1 52 ? 13.847 -23.167 -28.258 1.00 40.47 487 SER B C 1
ATOM 1514 O O . SER B 1 52 ? 14.516 -22.215 -27.875 1.00 38.68 487 SER B O 1
ATOM 1517 N N . GLU B 1 53 ? 14.374 -24.282 -28.738 1.00 43.36 488 GLU B N 1
ATOM 1518 C CA . GLU B 1 53 ? 15.801 -24.436 -29.017 1.00 46.48 488 GLU B CA 1
ATOM 1519 C C . GLU B 1 53 ? 15.982 -25.348 -30.204 1.00 47.21 488 GLU B C 1
ATOM 1520 O O . GLU B 1 53 ? 15.096 -26.151 -30.555 1.00 47.06 488 GLU B O 1
ATOM 1526 N N . SER B 1 54 ? 17.146 -25.241 -30.816 1.00 48.60 489 SER B N 1
ATOM 1527 C CA . SER B 1 54 ? 17.541 -26.133 -31.889 1.00 51.34 489 SER B CA 1
ATOM 1528 C C . SER B 1 54 ? 18.815 -26.853 -31.473 1.00 53.81 489 SER B C 1
ATOM 1529 O O . SER B 1 54 ? 19.722 -26.234 -30.926 1.00 55.00 489 SER B O 1
ATOM 1532 N N . ILE B 1 55 ? 18.863 -28.160 -31.684 1.00 53.78 490 ILE B N 1
ATOM 1533 C CA . ILE B 1 55 ? 20.067 -28.929 -31.410 1.00 59.86 490 ILE B CA 1
ATOM 1534 C C . ILE B 1 55 ? 20.316 -29.866 -32.564 1.00 58.32 490 ILE B C 1
ATOM 1535 O O . ILE B 1 55 ? 19.438 -30.651 -32.918 1.00 55.49 490 ILE B O 1
ATOM 1540 N N . ASP B 1 56 ? 21.512 -29.790 -33.141 1.00 61.98 491 ASP B N 1
ATOM 1541 C CA . ASP B 1 56 ? 21.938 -30.743 -34.165 1.00 65.65 491 ASP B CA 1
ATOM 1542 C C . ASP B 1 56 ? 20.926 -30.808 -35.305 1.00 64.52 491 ASP B C 1
ATOM 1543 O O . ASP B 1 56 ? 20.559 -31.883 -35.783 1.00 63.53 491 ASP B O 1
ATOM 1548 N N . GLY B 1 57 ? 20.457 -29.634 -35.705 1.00 62.62 492 GLY B N 1
ATOM 1549 C CA . GLY B 1 57 ? 19.549 -29.493 -36.827 1.00 62.08 492 GLY B CA 1
ATOM 1550 C C . GLY B 1 57 ? 18.095 -29.808 -36.539 1.00 57.76 492 GLY B C 1
ATOM 1551 O O . GLY B 1 57 ? 17.290 -29.740 -37.449 1.00 58.66 492 GLY B O 1
ATOM 1552 N N . LYS B 1 58 ? 17.766 -30.193 -35.304 1.00 56.64 493 LYS B N 1
ATOM 1553 C CA . LYS B 1 58 ? 16.385 -30.493 -34.905 1.00 57.92 493 LYS B CA 1
ATOM 1554 C C . LYS B 1 58 ? 15.842 -29.352 -34.056 1.00 52.30 493 LYS B C 1
ATOM 1555 O O . LYS B 1 58 ? 16.580 -28.751 -33.279 1.00 55.12 493 LYS B O 1
ATOM 1561 N N . ASN B 1 59 ? 14.564 -29.054 -34.208 1.00 51.62 494 ASN B N 1
ATOM 1562 C CA . ASN B 1 59 ? 13.918 -27.954 -33.483 1.00 49.96 494 ASN B CA 1
ATOM 1563 C C . ASN B 1 59 ? 12.955 -28.475 -32.422 1.00 46.95 494 ASN B C 1
ATOM 1564 O O . ASN B 1 59 ? 12.166 -29.375 -32.690 1.00 48.77 494 ASN B O 1
ATOM 1569 N N . TYR B 1 60 ? 13.026 -27.885 -31.228 1.00 45.95 495 TYR B N 1
ATOM 1570 C CA . TYR B 1 60 ? 12.226 -28.282 -30.076 1.00 46.13 495 TYR B CA 1
ATOM 1571 C C . TYR B 1 60 ? 11.398 -27.157 -29.469 1.00 45.28 495 TYR B C 1
ATOM 1572 O O . TYR B 1 60 ? 11.862 -26.014 -29.373 1.00 45.93 495 TYR B O 1
ATOM 1581 N N . TRP B 1 61 ? 10.187 -27.483 -29.050 1.00 43.34 496 TRP B N 1
ATOM 1582 C CA . TRP B 1 61 ? 9.413 -26.618 -28.173 1.00 42.96 496 TRP B CA 1
ATOM 1583 C C . TRP B 1 61 ? 9.317 -27.255 -26.800 1.00 44.19 496 TRP B C 1
ATOM 1584 O O . TRP B 1 61 ? 9.020 -28.456 -26.679 1.00 45.08 496 TRP B O 1
ATOM 1595 N N . VAL B 1 62 ? 9.479 -26.421 -25.770 1.00 44.77 497 VAL B N 1
ATOM 1596 C CA . VAL B 1 62 ? 9.503 -26.868 -24.373 1.00 46.21 497 VAL B CA 1
ATOM 1597 C C . VAL B 1 62 ? 8.540 -26.009 -23.554 1.00 45.91 497 VAL B C 1
ATOM 1598 O O . VAL B 1 62 ? 8.558 -24.791 -23.663 1.00 43.57 497 VAL B O 1
ATOM 1602 N N . ALA B 1 63 ? 7.683 -26.648 -22.753 1.00 46.14 498 ALA B N 1
ATOM 1603 C CA . ALA B 1 63 ? 6.740 -25.896 -21.922 1.00 47.34 498 ALA B CA 1
ATOM 1604 C C . ALA B 1 63 ? 6.822 -26.317 -20.475 1.00 48.02 498 ALA B C 1
ATOM 1605 O O . ALA B 1 63 ? 6.997 -27.504 -20.146 1.00 49.86 498 ALA B O 1
ATOM 1607 N N . TYR B 1 64 ? 6.750 -25.310 -19.612 1.00 48.52 499 TYR B N 1
ATOM 1608 C CA . TYR B 1 64 ? 6.643 -25.516 -18.182 1.00 50.89 499 TYR B CA 1
ATOM 1609 C C . TYR B 1 64 ? 5.231 -25.130 -17.767 1.00 50.85 499 TYR B C 1
ATOM 1610 O O . TYR B 1 64 ? 4.880 -23.962 -17.805 1.00 49.97 499 TYR B O 1
ATOM 1619 N N . VAL B 1 65 ? 4.423 -26.107 -17.378 1.00 52.35 500 VAL B N 1
ATOM 1620 C CA . VAL B 1 65 ? 3.012 -25.843 -17.101 1.00 53.45 500 VAL B CA 1
ATOM 1621 C C . VAL B 1 65 ? 2.831 -25.342 -15.677 1.00 53.29 500 VAL B C 1
ATOM 1622 O O . VAL B 1 65 ? 3.414 -25.882 -14.741 1.00 56.11 500 VAL B O 1
ATOM 1626 N N . TRP B 1 66 ? 1.975 -24.344 -15.520 1.00 53.82 501 TRP B N 1
ATOM 1627 C CA . TRP B 1 66 ? 1.552 -23.878 -14.197 1.00 56.42 501 TRP B CA 1
ATOM 1628 C C . TRP B 1 66 ? 0.023 -23.847 -14.120 1.00 56.02 501 TRP B C 1
ATOM 1629 O O . TRP B 1 66 ? -0.668 -23.848 -15.140 1.00 55.70 501 TRP B O 1
ATOM 1640 N N . GLN B 1 67 ? -0.508 -23.833 -12.906 1.00 59.77 502 GLN B N 1
ATOM 1641 C CA . GLN B 1 67 ? -1.951 -23.731 -12.689 1.00 61.86 502 GLN B CA 1
ATOM 1642 C C . GLN B 1 67 ? -2.183 -23.035 -11.356 1.00 63.63 502 GLN B C 1
ATOM 1643 O O . GLN B 1 67 ? -1.298 -23.044 -10.497 1.00 62.16 502 GLN B O 1
ATOM 1649 N N . THR B 1 68 ? -3.362 -22.436 -11.188 1.00 63.69 503 THR B N 1
ATOM 1650 C CA . THR B 1 68 ? -3.737 -21.825 -9.915 1.00 64.21 503 THR B CA 1
ATOM 1651 C C . THR B 1 68 ? -5.251 -21.713 -9.791 1.00 64.76 503 THR B C 1
ATOM 1652 O O . THR B 1 68 ? -5.970 -21.659 -10.787 1.00 63.86 503 THR B O 1
ATOM 1656 N N . LYS B 1 69 ? -5.726 -21.687 -8.556 1.00 69.42 504 LYS B N 1
ATOM 1657 C CA . LYS B 1 69 ? -7.126 -21.446 -8.264 1.00 70.75 504 LYS B CA 1
AT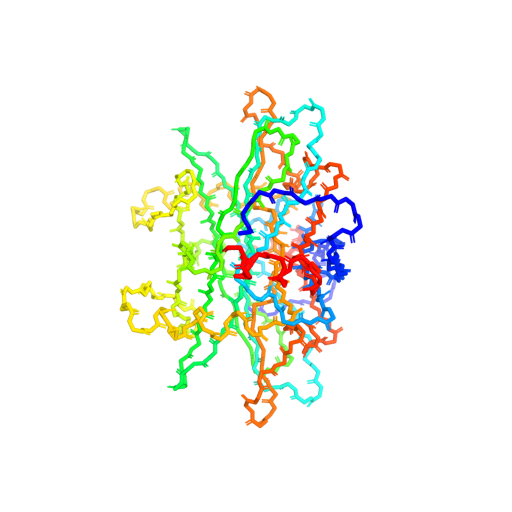OM 1658 C C . LYS B 1 69 ? -7.301 -20.146 -7.508 1.00 71.38 504 LYS B C 1
ATOM 1659 O O . LYS B 1 69 ? -8.394 -19.846 -7.052 1.00 74.13 504 LYS B O 1
ATOM 1665 N N . LYS B 1 70 ? -6.237 -19.363 -7.376 1.00 71.62 505 LYS B N 1
ATOM 1666 C CA . LYS B 1 70 ? -6.296 -18.139 -6.582 1.00 73.55 505 LYS B CA 1
ATOM 1667 C C . LYS B 1 70 ? -5.092 -17.280 -6.907 1.00 71.32 505 LYS B C 1
ATOM 1668 O O . LYS B 1 70 ? -4.145 -17.749 -7.530 1.00 70.07 505 LYS B O 1
ATOM 1674 N N . SER B 1 71 ? -5.126 -16.028 -6.471 1.00 71.60 506 SER B N 1
ATOM 1675 C CA . SER B 1 71 ? -3.961 -15.167 -6.571 1.00 70.10 506 SER B CA 1
ATOM 1676 C C . SER B 1 71 ? -2.802 -15.840 -5.824 1.00 72.61 506 SER B C 1
ATOM 1677 O O . SER B 1 71 ? -2.959 -16.270 -4.680 1.00 74.94 506 SER B O 1
ATOM 1680 N N . ASP B 1 72 ? -1.668 -16.000 -6.505 1.00 71.35 507 ASP B N 1
ATOM 1681 C CA . ASP B 1 72 ? -0.526 -16.717 -5.946 1.00 71.89 507 ASP B CA 1
ATOM 1682 C C . ASP B 1 72 ? 0.731 -16.474 -6.784 1.00 71.08 507 ASP B C 1
ATOM 1683 O O . ASP B 1 72 ? 0.655 -15.897 -7.870 1.00 67.58 507 ASP B O 1
ATOM 1688 N N . THR B 1 73 ? 1.877 -16.894 -6.247 1.00 68.26 508 THR B N 1
ATOM 1689 C CA . THR B 1 73 ? 3.120 -16.984 -6.995 1.00 67.04 508 THR B CA 1
ATOM 1690 C C . THR B 1 73 ? 3.437 -18.459 -7.196 1.00 67.34 508 THR B C 1
ATOM 1691 O O . THR B 1 73 ? 3.480 -19.229 -6.230 1.00 70.71 508 THR B O 1
ATOM 1695 N N . ILE B 1 74 ? 3.608 -18.854 -8.455 1.00 65.46 509 ILE B N 1
ATOM 1696 C CA . ILE B 1 74 ? 3.991 -20.219 -8.816 1.00 64.69 509 ILE B CA 1
ATOM 1697 C C . ILE B 1 74 ? 5.500 -20.237 -9.034 1.00 64.95 509 ILE B C 1
ATOM 1698 O O . ILE B 1 74 ? 6.033 -19.486 -9.850 1.00 59.19 509 ILE B O 1
ATOM 1703 N N . SER B 1 75 ? 6.179 -21.092 -8.286 1.00 65.25 510 SER B N 1
ATOM 1704 C CA . SER B 1 75 ? 7.616 -21.272 -8.407 1.00 68.58 510 SER B CA 1
ATOM 1705 C C . SER B 1 75 ? 7.905 -22.353 -9.447 1.00 66.42 510 SER B C 1
ATOM 1706 O O . SER B 1 75 ? 7.488 -23.493 -9.285 1.00 66.93 510 SER B O 1
ATOM 1709 N N . ILE B 1 76 ? 8.625 -21.989 -10.502 1.00 64.33 511 ILE B N 1
ATOM 1710 C CA . ILE B 1 76 ? 8.906 -22.894 -11.605 1.00 63.56 511 ILE B CA 1
ATOM 1711 C C . ILE B 1 76 ? 10.384 -23.318 -11.607 1.00 64.13 511 ILE B C 1
ATOM 1712 O O . ILE B 1 76 ? 11.290 -22.483 -11.573 1.00 63.03 511 ILE B O 1
ATOM 1717 N N . ASP B 1 77 ? 10.594 -24.628 -11.648 1.00 63.39 512 ASP B N 1
ATOM 1718 C CA . ASP B 1 77 ? 11.919 -25.249 -11.633 1.00 64.50 512 ASP B CA 1
ATOM 1719 C C . ASP B 1 77 ? 12.348 -25.435 -13.077 1.00 61.07 512 ASP B C 1
ATOM 1720 O O . ASP B 1 77 ? 11.773 -26.261 -13.785 1.00 55.74 512 ASP B O 1
ATOM 1725 N N . MET B 1 78 ? 13.349 -24.674 -13.519 1.00 59.81 513 MET B N 1
ATOM 1726 C CA . MET B 1 78 ? 13.732 -24.694 -14.926 1.00 59.46 513 MET B CA 1
ATOM 1727 C C . MET B 1 78 ? 14.390 -26.003 -15.311 1.00 59.66 513 MET B C 1
ATOM 1728 O O . MET B 1 78 ? 14.541 -26.271 -16.488 1.00 60.95 513 MET B O 1
ATOM 1733 N N . SER B 1 79 ? 14.759 -26.823 -14.327 1.00 65.36 514 SER B N 1
ATOM 1734 C CA . SER B 1 79 ? 15.236 -28.185 -14.576 1.00 63.78 514 SER B CA 1
ATOM 1735 C C . SER B 1 79 ? 14.117 -29.182 -14.885 1.00 62.99 514 SER B C 1
ATOM 1736 O O . SER B 1 79 ? 14.400 -30.310 -15.241 1.00 62.91 514 SER B O 1
ATOM 1739 N N . SER B 1 80 ? 12.861 -28.773 -14.747 1.00 60.77 515 SER B N 1
ATOM 1740 C CA . SER B 1 80 ? 11.740 -29.709 -14.709 1.00 63.59 515 SER B CA 1
ATOM 1741 C C . SER B 1 80 ? 10.634 -29.384 -15.704 1.00 62.34 515 SER B C 1
ATOM 1742 O O . SER B 1 80 ? 9.511 -29.138 -15.296 1.00 67.76 515 SER B O 1
ATOM 1745 N N . PRO B 1 81 ? 10.953 -29.318 -17.013 1.00 64.89 516 PRO B N 1
ATOM 1746 C CA . PRO B 1 81 ? 9.922 -29.005 -18.015 1.00 60.26 516 PRO B CA 1
ATOM 1747 C C . PRO B 1 81 ? 8.967 -30.168 -18.080 1.00 63.31 516 PRO B C 1
ATOM 1748 O O . PRO B 1 81 ? 9.371 -31.287 -17.800 1.00 62.17 516 PRO B O 1
ATOM 1752 N N . VAL B 1 82 ? 7.720 -29.935 -18.436 1.00 61.29 517 VAL B N 1
ATOM 1753 C CA . VAL B 1 82 ? 6.751 -31.024 -18.425 1.00 64.20 517 VAL B CA 1
ATOM 1754 C C . VAL B 1 82 ? 6.344 -31.466 -19.829 1.00 59.67 517 VAL B C 1
ATOM 1755 O O . VAL B 1 82 ? 5.912 -32.585 -20.020 1.00 62.33 517 VAL B O 1
ATOM 1759 N N . GLN B 1 83 ? 6.509 -30.599 -20.814 1.00 57.87 518 GLN B N 1
ATOM 1760 C CA . GLN B 1 83 ? 6.112 -30.909 -22.176 1.00 56.30 518 GLN B CA 1
ATOM 1761 C C . GLN B 1 83 ? 7.271 -30.534 -23.095 1.00 54.34 518 GLN B C 1
ATOM 1762 O O . GLN B 1 83 ? 7.702 -29.360 -23.149 1.00 47.89 518 GLN B O 1
ATOM 1768 N N . ILE B 1 84 ? 7.783 -31.541 -23.796 1.00 50.19 519 ILE B N 1
ATOM 1769 C CA . ILE B 1 84 ? 8.889 -31.380 -24.728 1.00 52.84 519 ILE B CA 1
ATOM 1770 C C . ILE B 1 84 ? 8.513 -32.079 -26.025 1.00 51.57 519 ILE B C 1
ATOM 1771 O O . ILE B 1 84 ? 8.246 -33.279 -26.047 1.00 52.86 519 ILE B O 1
ATOM 1776 N N . ALA B 1 85 ? 8.535 -31.334 -27.118 1.00 48.81 520 ALA B N 1
ATOM 1777 C CA . ALA B 1 85 ? 8.259 -31.911 -28.420 1.00 48.49 520 ALA B CA 1
ATOM 1778 C C . ALA B 1 85 ? 9.323 -31.496 -29.426 1.00 49.10 520 ALA B C 1
ATOM 1779 O O . ALA B 1 85 ? 9.807 -30.352 -29.405 1.00 46.22 520 ALA B O 1
ATOM 1781 N N . GLU B 1 86 ? 9.681 -32.418 -30.313 1.00 50.87 521 GLU B N 1
ATOM 1782 C CA . GLU B 1 86 ? 10.416 -32.045 -31.511 1.00 50.26 521 GLU B CA 1
ATOM 1783 C C . GLU B 1 86 ? 9.379 -31.687 -32.555 1.00 49.95 521 GLU B C 1
ATOM 1784 O O . GLU B 1 86 ? 8.373 -32.388 -32.716 1.00 47.65 521 GLU B O 1
ATOM 1790 N N . ILE B 1 87 ? 9.632 -30.593 -33.267 1.00 46.74 522 ILE B N 1
ATOM 1791 C CA . ILE B 1 87 ? 8.715 -30.103 -34.282 1.00 45.94 522 ILE B CA 1
ATOM 1792 C C . ILE B 1 87 ? 9.314 -30.481 -35.622 1.00 46.34 522 ILE B C 1
ATOM 1793 O O . ILE B 1 87 ? 10.409 -30.031 -35.939 1.00 44.19 522 ILE B O 1
ATOM 1798 N N . ILE B 1 88 ? 8.620 -31.335 -36.381 1.00 46.50 523 ILE B N 1
ATOM 1799 C CA . ILE B 1 88 ? 9.100 -31.785 -37.687 1.00 50.65 523 ILE B CA 1
ATOM 1800 C C . ILE B 1 88 ? 8.115 -31.345 -38.744 1.00 48.30 523 ILE B C 1
ATOM 1801 O O . ILE B 1 88 ? 7.028 -31.916 -38.867 1.00 45.27 523 ILE B O 1
ATOM 1806 N N . GLY B 1 89 ? 8.464 -30.287 -39.476 1.00 49.20 524 GLY B N 1
ATOM 1807 C CA . GLY B 1 89 ? 7.492 -29.618 -40.332 1.00 47.67 524 GLY B CA 1
ATOM 1808 C C . GLY B 1 89 ? 6.327 -29.211 -39.453 1.00 48.66 524 GLY B C 1
ATOM 1809 O O . GLY B 1 89 ? 6.540 -28.581 -38.420 1.00 50.71 524 GLY B O 1
ATOM 1810 N N . THR B 1 90 ? 5.102 -29.584 -39.840 1.00 47.39 525 THR B N 1
ATOM 1811 C CA . THR B 1 90 ? 3.912 -29.284 -39.053 1.00 48.09 525 THR B CA 1
ATOM 1812 C C . THR B 1 90 ? 3.434 -30.476 -38.201 1.00 52.55 525 THR B C 1
ATOM 1813 O O . THR B 1 90 ? 2.273 -30.522 -37.755 1.00 51.29 525 THR B O 1
ATOM 1817 N N . GLU B 1 91 ? 4.331 -31.434 -37.977 1.00 51.56 526 GLU B N 1
ATOM 1818 C CA . GLU B 1 91 ? 4.107 -32.520 -37.027 1.00 54.68 526 GLU B CA 1
ATOM 1819 C C . GLU B 1 91 ? 4.995 -32.325 -35.787 1.00 53.37 526 GLU B C 1
ATOM 1820 O O . GLU B 1 91 ? 5.970 -31.557 -35.818 1.00 52.18 526 GLU B O 1
ATOM 1826 N N . THR B 1 92 ? 4.612 -32.996 -34.699 1.00 51.60 527 THR B N 1
ATOM 1827 C CA . THR B 1 92 ? 5.343 -32.971 -33.442 1.00 49.36 527 THR B CA 1
ATOM 1828 C C . THR B 1 92 ? 5.665 -34.400 -33.014 1.00 50.26 527 THR B C 1
ATOM 1829 O O . THR B 1 92 ? 4.930 -35.330 -33.341 1.00 49.00 527 THR B O 1
ATOM 1833 N N . GLN B 1 93 ? 6.772 -34.556 -32.287 1.00 49.17 528 GLN B N 1
ATOM 1834 C CA . GLN B 1 93 ? 7.121 -35.838 -31.685 1.00 55.08 528 GLN B CA 1
ATOM 1835 C C . GLN B 1 93 ? 7.549 -35.593 -30.260 1.00 58.12 528 GLN B C 1
ATOM 1836 O O . GLN B 1 93 ? 8.454 -34.795 -30.007 1.00 55.99 528 GLN B O 1
ATOM 1842 N N . GLU B 1 94 ? 6.906 -36.289 -29.353 1.00 60.24 529 GLU B N 1
ATOM 1843 C CA . GLU B 1 94 ? 7.197 -36.258 -27.944 1.00 64.83 529 GLU B CA 1
ATOM 1844 C C . GLU B 1 94 ? 8.615 -36.662 -27.658 1.00 63.26 529 GLU B C 1
ATOM 1845 O O . GLU B 1 94 ? 9.171 -37.460 -28.360 1.00 57.98 529 GLU B O 1
ATOM 1851 N N . VAL B 1 95 ? 9.200 -36.074 -26.634 1.00 62.34 530 VAL B N 1
ATOM 1852 C CA . VAL B 1 95 ? 10.601 -36.269 -26.356 1.00 60.56 530 VAL B CA 1
ATOM 1853 C C . VAL B 1 95 ? 10.757 -36.834 -24.973 1.00 64.19 530 VAL B C 1
ATOM 1854 O O . VAL B 1 95 ? 10.305 -36.256 -24.013 1.00 65.94 530 VAL B O 1
ATOM 1858 N N . THR B 1 96 ? 11.413 -37.981 -24.901 1.00 65.79 531 THR B N 1
ATOM 1859 C CA . THR B 1 96 ? 11.535 -38.732 -23.672 1.00 71.16 531 THR B CA 1
ATOM 1860 C C . THR B 1 96 ? 12.972 -38.876 -23.211 1.00 73.60 531 THR B C 1
ATOM 1861 O O . THR B 1 96 ? 13.238 -38.956 -22.037 1.00 80.23 531 THR B O 1
ATOM 1865 N N . ASP B 1 97 ? 13.889 -38.910 -24.155 1.00 74.73 532 ASP B N 1
ATOM 1866 C CA . ASP B 1 97 ? 15.306 -39.045 -23.887 1.00 75.41 532 ASP B CA 1
ATOM 1867 C C . ASP B 1 97 ? 15.768 -38.048 -22.853 1.00 74.85 532 ASP B C 1
ATOM 1868 O O . ASP B 1 97 ? 15.790 -36.867 -23.104 1.00 70.15 532 ASP B O 1
ATOM 1873 N N . ALA B 1 98 ? 16.194 -38.515 -21.699 1.00 70.19 533 ALA B N 1
ATOM 1874 C CA . ALA B 1 98 ? 16.559 -37.620 -20.623 1.00 70.32 533 ALA B CA 1
ATOM 1875 C C . ALA B 1 98 ? 17.783 -36.788 -20.943 1.00 69.96 533 ALA B C 1
ATOM 1876 O O . ALA B 1 98 ? 18.005 -35.746 -20.374 1.00 65.96 533 ALA B O 1
ATOM 1878 N N . ASP B 1 99 ? 18.567 -37.298 -21.864 1.00 70.21 534 ASP B N 1
ATOM 1879 C CA . ASP B 1 99 ? 19.792 -36.699 -22.313 1.00 71.59 534 ASP B CA 1
ATOM 1880 C C . ASP B 1 99 ? 19.437 -35.467 -23.137 1.00 67.49 534 ASP B C 1
ATOM 1881 O O . ASP B 1 99 ? 19.947 -34.403 -22.912 1.00 62.97 534 ASP B O 1
ATOM 1886 N N . THR B 1 100 ? 18.582 -35.659 -24.116 1.00 62.81 535 THR B N 1
ATOM 1887 C CA . THR B 1 100 ? 18.152 -34.598 -24.962 1.00 59.70 535 THR B CA 1
ATOM 1888 C C . THR B 1 100 ? 17.544 -33.533 -24.091 1.00 59.05 535 THR B C 1
ATOM 1889 O O . THR B 1 100 ? 17.811 -32.364 -24.242 1.00 55.46 535 THR B O 1
ATOM 1893 N N . ILE B 1 101 ? 16.747 -33.962 -23.148 1.00 57.33 536 ILE B N 1
ATOM 1894 C CA . ILE B 1 101 ? 16.095 -33.062 -22.260 1.00 59.64 536 ILE B CA 1
ATOM 1895 C C . ILE B 1 101 ? 17.062 -32.209 -21.457 1.00 60.39 536 ILE B C 1
ATOM 1896 O O . ILE B 1 101 ? 16.810 -31.039 -21.241 1.00 57.26 536 ILE B O 1
ATOM 1901 N N . LYS B 1 102 ? 18.159 -32.789 -21.014 1.00 63.05 537 LYS B N 1
ATOM 1902 C CA . LYS B 1 102 ? 19.125 -32.071 -20.214 1.00 65.80 537 LYS B CA 1
ATOM 1903 C C . LYS B 1 102 ? 19.810 -31.027 -21.037 1.00 62.54 537 LYS B C 1
ATOM 1904 O O . LYS B 1 102 ? 20.128 -29.974 -20.540 1.00 61.61 537 LYS B O 1
ATOM 1910 N N . LYS B 1 103 ? 20.054 -31.341 -22.287 1.00 59.65 538 LYS B N 1
ATOM 1911 C CA . LYS B 1 103 ? 20.678 -30.394 -23.148 1.00 61.43 538 LYS B CA 1
ATOM 1912 C C . LYS B 1 103 ? 19.774 -29.188 -23.293 1.00 56.11 538 LYS B C 1
ATOM 1913 O O . LYS B 1 103 ? 20.222 -28.075 -23.215 1.00 55.89 538 LYS B O 1
ATOM 1919 N N . LEU B 1 104 ? 18.493 -29.432 -23.470 1.00 52.21 539 LEU B N 1
ATOM 1920 C CA . LEU B 1 104 ? 17.523 -28.392 -23.633 1.00 50.48 539 LEU B CA 1
ATOM 1921 C C . LEU B 1 104 ? 17.436 -27.505 -22.438 1.00 50.84 539 LEU B C 1
ATOM 1922 O O . LEU B 1 104 ? 17.447 -26.316 -22.592 1.00 47.36 539 LEU B O 1
ATOM 1927 N N . THR B 1 105 ? 17.362 -28.067 -21.252 1.00 51.30 540 THR B N 1
ATOM 1928 C CA . THR B 1 105 ? 17.202 -27.251 -20.043 1.00 53.77 540 THR B CA 1
ATOM 1929 C C . THR B 1 105 ? 18.465 -26.431 -19.781 1.00 54.35 540 THR B C 1
ATOM 1930 O O . THR B 1 105 ? 18.365 -25.275 -19.390 1.00 55.63 540 THR B O 1
ATOM 1934 N N . ASP B 1 106 ? 19.628 -27.009 -20.066 1.00 55.35 541 ASP B N 1
ATOM 1935 C CA . ASP B 1 106 ? 20.897 -26.272 -19.988 1.00 58.02 541 ASP B CA 1
ATOM 1936 C C . ASP B 1 106 ? 20.859 -24.991 -20.822 1.00 56.14 541 ASP B C 1
ATOM 1937 O O . ASP B 1 106 ? 21.230 -23.929 -20.340 1.00 59.54 541 ASP B O 1
ATOM 1942 N N . LYS B 1 107 ? 20.392 -25.104 -22.064 1.00 56.06 542 LYS B N 1
ATOM 1943 C CA . LYS B 1 107 ? 20.249 -23.961 -22.959 1.00 55.70 542 LYS B CA 1
ATOM 1944 C C . LYS B 1 107 ? 19.205 -22.954 -22.501 1.00 54.19 542 LYS B C 1
ATOM 1945 O O . LYS B 1 107 ? 19.451 -21.746 -22.539 1.00 50.05 542 LYS B O 1
ATOM 1951 N N . ILE B 1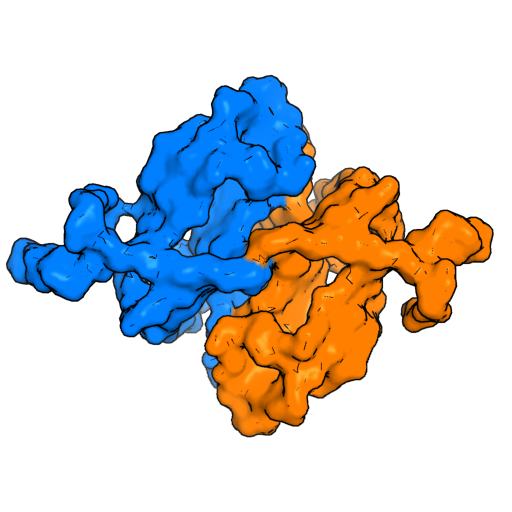 108 ? 18.037 -23.458 -22.101 1.00 52.77 543 ILE B N 1
ATOM 1952 C CA . ILE B 1 108 ? 16.935 -22.624 -21.629 1.00 51.32 543 ILE B CA 1
ATOM 1953 C C . ILE B 1 108 ? 17.383 -21.723 -20.473 1.00 53.54 543 ILE B C 1
ATOM 1954 O O . ILE B 1 108 ? 17.052 -20.517 -20.420 1.00 49.17 543 ILE B O 1
ATOM 1959 N N . LYS B 1 109 ? 18.137 -22.304 -19.553 1.00 53.78 544 LYS B N 1
ATOM 1960 C CA . LYS B 1 109 ? 18.651 -21.567 -18.401 1.00 56.65 544 LYS B CA 1
ATOM 1961 C C . LYS B 1 109 ? 19.527 -20.347 -18.761 1.00 56.10 544 LYS B C 1
ATOM 1962 O O . LYS B 1 109 ? 19.693 -19.469 -17.934 1.00 53.13 544 LYS B O 1
ATOM 1968 N N . THR B 1 110 ? 20.061 -20.307 -19.984 1.00 54.38 545 THR B N 1
ATOM 1969 C CA . THR B 1 110 ? 20.864 -19.190 -20.467 1.00 56.17 545 THR B CA 1
ATOM 1970 C C . THR B 1 110 ? 20.052 -18.169 -21.259 1.00 56.21 545 THR B C 1
ATOM 1971 O O . THR B 1 110 ? 20.602 -17.175 -21.697 1.00 55.24 545 THR B O 1
ATOM 1975 N N . GLU B 1 111 ? 18.761 -18.418 -21.458 1.00 54.83 546 GLU B N 1
ATOM 1976 C CA . GLU B 1 111 ? 17.947 -17.542 -22.265 1.00 56.70 546 GLU B CA 1
ATOM 1977 C C . GLU B 1 111 ? 17.522 -16.315 -21.456 1.00 55.33 546 GLU B C 1
ATOM 1978 O O . GLU B 1 111 ? 17.381 -16.373 -20.233 1.00 57.95 546 GLU B O 1
ATOM 1984 N N . LYS B 1 112 ? 17.291 -15.218 -22.162 1.00 54.00 547 LYS B N 1
ATOM 1985 C CA . LYS B 1 112 ? 16.858 -13.969 -21.536 1.00 54.19 547 LYS B CA 1
ATOM 1986 C C . LYS B 1 112 ? 15.373 -13.708 -21.772 1.00 54.02 547 LYS B C 1
ATOM 1987 O O . LYS B 1 112 ? 14.838 -12.702 -21.292 1.00 58.73 547 LYS B O 1
ATOM 1993 N N . SER B 1 113 ? 14.706 -14.578 -22.528 1.00 51.18 548 SER B N 1
ATOM 1994 C CA . SER B 1 113 ? 13.272 -14.402 -22.751 1.00 51.75 548 SER B CA 1
ATOM 1995 C C . SER B 1 113 ? 12.503 -15.709 -22.726 1.00 47.79 548 SER B C 1
ATOM 1996 O O . SER B 1 113 ? 13.059 -16.800 -22.917 1.00 50.00 548 SER B O 1
ATOM 1999 N N . ALA B 1 114 ? 11.218 -15.583 -22.423 1.00 45.12 549 ALA B N 1
ATOM 2000 C CA . ALA B 1 114 ? 10.309 -16.699 -22.374 1.00 43.24 549 ALA B CA 1
ATOM 2001 C C . ALA B 1 114 ? 8.978 -16.310 -22.971 1.00 44.26 549 ALA B C 1
ATOM 2002 O O . ALA B 1 114 ? 8.647 -15.106 -23.056 1.00 44.22 549 ALA B O 1
ATOM 2004 N N . LEU B 1 115 ? 8.208 -17.309 -23.393 1.00 42.20 550 LEU B N 1
ATOM 2005 C CA . LEU B 1 115 ? 6.817 -17.075 -23.764 1.00 43.74 550 LEU B CA 1
ATOM 2006 C C . LEU B 1 115 ? 6.006 -17.235 -22.504 1.00 45.50 550 LEU B C 1
ATOM 2007 O O . LEU B 1 115 ? 6.229 -18.171 -21.761 1.00 47.61 550 LEU B O 1
ATOM 2012 N N . LEU B 1 116 ? 5.084 -16.314 -22.264 1.00 46.31 551 LEU B N 1
ATOM 2013 C CA . LEU B 1 116 ? 4.167 -16.411 -21.145 1.00 49.75 551 LEU B CA 1
ATOM 2014 C C . LEU B 1 116 ? 2.803 -16.577 -21.772 1.00 49.02 551 LEU B C 1
ATOM 2015 O O . LEU B 1 116 ? 2.335 -15.694 -22.490 1.00 45.70 551 LEU B O 1
ATOM 2020 N N . GLN B 1 117 ? 2.188 -17.725 -21.528 1.00 45.54 552 GLN B N 1
ATOM 2021 C CA . GLN B 1 117 ? 0.946 -18.088 -22.184 1.00 46.48 552 GLN B CA 1
ATOM 2022 C C . GLN B 1 117 ? -0.081 -18.528 -21.144 1.00 44.59 552 GLN B C 1
ATOM 2023 O O . GLN B 1 117 ? 0.205 -19.351 -20.280 1.00 43.38 552 GLN B O 1
ATOM 2029 N N . VAL B 1 118 ? -1.261 -17.936 -21.216 1.00 44.54 553 VAL B N 1
ATOM 2030 C CA . VAL B 1 118 ? -2.395 -18.369 -20.426 1.00 48.41 553 VAL B CA 1
ATOM 2031 C C . VAL B 1 118 ? -3.276 -19.144 -21.386 1.00 47.03 553 VAL B C 1
ATOM 2032 O O . VAL B 1 118 ? -3.797 -18.573 -22.328 1.00 46.01 553 VAL B O 1
ATOM 2036 N N . TRP B 1 119 ? -3.433 -20.441 -21.136 1.00 45.94 554 TRP B N 1
ATOM 2037 C CA . TRP B 1 119 ? -4.125 -21.324 -22.069 1.00 45.49 554 TRP B CA 1
ATOM 2038 C C . TRP B 1 119 ? -5.603 -21.521 -21.764 1.00 44.56 554 TRP B C 1
ATOM 2039 O O . TRP B 1 119 ? -6.400 -21.606 -22.677 1.00 42.46 554 TRP B O 1
ATOM 2050 N N . TYR B 1 120 ? -5.957 -21.609 -20.490 1.00 46.70 555 TYR B N 1
ATOM 2051 C CA . TYR B 1 120 ? -7.313 -21.941 -20.093 1.00 49.49 555 TYR B CA 1
ATOM 2052 C C . TYR B 1 120 ? -7.670 -21.287 -18.775 1.00 49.83 555 TYR B C 1
ATOM 2053 O O . TYR B 1 120 ? -6.848 -21.172 -17.873 1.00 52.99 555 TYR B O 1
ATOM 2062 N N . ALA B 1 121 ? -8.921 -20.887 -18.659 1.00 50.15 556 ALA B N 1
ATOM 2063 C CA . ALA B 1 121 ? -9.447 -20.369 -17.415 1.00 51.38 556 ALA B CA 1
ATOM 2064 C C . ALA B 1 121 ? -10.943 -20.647 -17.327 1.00 52.74 556 ALA B C 1
ATOM 2065 O O . ALA B 1 121 ? -11.646 -20.676 -18.334 1.00 51.18 556 ALA B O 1
ATOM 2067 N N . SER B 1 122 ? -11.426 -20.824 -16.110 1.00 55.76 557 SER B N 1
ATOM 2068 C CA . SER B 1 122 ? -12.842 -21.003 -15.880 1.00 58.68 557 SER B CA 1
ATOM 2069 C C . SER B 1 122 ? -13.247 -20.190 -14.673 1.00 60.24 557 SER B C 1
ATOM 2070 O O . SER B 1 122 ? -12.436 -19.928 -13.781 1.00 59.18 557 SER B O 1
ATOM 2073 N N . ASP B 1 123 ? -14.520 -19.816 -14.645 1.00 63.10 558 ASP B N 1
ATOM 2074 C CA . ASP B 1 123 ? -15.060 -18.999 -13.570 1.00 64.63 558 ASP B CA 1
ATOM 2075 C C . ASP B 1 123 ? -15.492 -19.869 -12.391 1.00 66.90 558 ASP B C 1
ATOM 2076 O O . ASP B 1 123 ? -15.293 -21.089 -12.403 1.00 63.76 558 ASP B O 1
ATOM 2081 N N . LYS B 1 124 ? -16.086 -19.244 -11.377 1.00 69.90 559 LYS B N 1
ATOM 2082 C CA . LYS B 1 124 ? -16.455 -19.949 -10.148 1.00 73.46 559 LYS B CA 1
ATOM 2083 C C . LYS B 1 124 ? -17.534 -21.016 -10.389 1.00 75.10 559 LYS B C 1
ATOM 2084 O O . LYS B 1 124 ? -17.602 -21.985 -9.646 1.00 76.56 559 LYS B O 1
ATOM 2090 N N . THR B 1 125 ? -18.353 -20.834 -11.430 1.00 75.73 560 THR B N 1
ATOM 2091 C CA . THR B 1 125 ? -19.385 -21.809 -11.818 1.00 77.82 560 THR B CA 1
ATOM 2092 C C . THR B 1 125 ? -18.810 -22.934 -12.678 1.00 76.80 560 THR B C 1
ATOM 2093 O O . THR B 1 125 ? -19.529 -23.875 -13.025 1.00 76.61 560 THR B O 1
ATOM 2097 N N . GLY B 1 126 ? -17.533 -22.809 -13.043 1.00 72.70 561 GLY B N 1
ATOM 2098 C CA . GLY B 1 126 ? -16.847 -23.766 -13.906 1.00 71.67 561 GLY B CA 1
ATOM 2099 C C . GLY B 1 126 ? -16.959 -23.469 -15.389 1.00 70.10 561 GLY B C 1
ATOM 2100 O O . GLY B 1 126 ? -16.454 -24.230 -16.205 1.00 68.83 561 GLY B O 1
ATOM 2101 N N . LYS B 1 127 ? -17.626 -22.376 -15.749 1.00 71.42 562 LYS B N 1
ATOM 2102 C CA . LYS B 1 127 ? -17.745 -21.963 -17.154 1.00 71.51 562 LYS B CA 1
ATOM 2103 C C . LYS B 1 127 ? -16.459 -21.303 -17.666 1.00 67.53 562 LYS B C 1
ATOM 2104 O O . LYS B 1 127 ? -15.887 -20.449 -16.995 1.00 65.15 562 LYS B O 1
ATOM 2110 N N . GLN B 1 128 ? -16.041 -21.689 -18.869 1.00 63.90 563 GLN B N 1
ATOM 2111 C CA . GLN B 1 128 ? -14.795 -21.227 -19.453 1.00 63.15 563 GLN B CA 1
ATOM 2112 C C . GLN B 1 128 ? -14.811 -19.701 -19.638 1.00 59.89 563 GLN B C 1
ATOM 2113 O O . GLN B 1 128 ? -15.813 -19.128 -20.032 1.00 62.40 563 GLN B O 1
ATOM 2119 N N . ILE B 1 129 ? -13.692 -19.065 -19.321 1.00 59.44 564 ILE B N 1
ATOM 2120 C CA . ILE B 1 129 ? -13.485 -17.640 -19.567 1.00 57.44 564 ILE B CA 1
ATOM 2121 C C . ILE B 1 129 ? -12.590 -17.490 -20.788 1.00 57.50 564 ILE B C 1
ATOM 2122 O O . ILE B 1 129 ? -11.492 -18.040 -20.834 1.00 55.90 564 ILE B O 1
ATOM 2127 N N . ASP B 1 130 ? -13.062 -16.744 -21.778 1.00 60.09 565 ASP B N 1
ATOM 2128 C CA . ASP B 1 130 ? -12.374 -16.639 -23.056 1.00 61.06 565 ASP B CA 1
ATOM 2129 C C . ASP B 1 130 ? -12.329 -15.168 -23.481 1.00 57.47 565 ASP B C 1
ATOM 2130 O O . ASP B 1 130 ? -13.349 -14.495 -23.433 1.00 59.09 565 ASP B O 1
ATOM 2135 N N . PRO B 1 131 ? -11.174 -14.629 -23.854 1.00 55.78 566 PRO B N 1
ATOM 2136 C CA . PRO B 1 131 ? -9.893 -15.299 -23.800 1.00 55.58 566 PRO B CA 1
ATOM 2137 C C . PRO B 1 131 ? -9.462 -15.562 -22.363 1.00 53.88 566 PRO B C 1
ATOM 2138 O O . PRO B 1 131 ? -9.942 -14.908 -21.431 1.00 56.22 566 PRO B O 1
ATOM 2142 N N . ALA B 1 132 ? -8.590 -16.540 -22.202 1.00 52.62 567 ALA B N 1
ATOM 2143 C CA . ALA B 1 132 ? -8.219 -17.046 -20.892 1.00 52.10 567 ALA B CA 1
ATOM 2144 C C . ALA B 1 132 ? -7.523 -15.985 -20.051 1.00 51.76 567 ALA B C 1
ATOM 2145 O O . ALA B 1 132 ? -7.699 -15.936 -18.840 1.00 52.25 567 ALA B O 1
ATOM 2147 N N . ASP B 1 133 ? -6.755 -15.113 -20.684 1.00 51.18 568 ASP B N 1
ATOM 2148 C CA . ASP B 1 133 ? -6.032 -14.096 -19.915 1.00 55.73 568 ASP B CA 1
ATOM 2149 C C . ASP B 1 133 ? -6.955 -12.998 -19.362 1.00 55.00 568 ASP B C 1
ATOM 2150 O O . ASP B 1 133 ? -6.546 -12.245 -18.487 1.00 53.71 568 ASP B O 1
ATOM 2155 N N . SER B 1 134 ? -8.199 -12.927 -19.835 1.00 53.68 569 SER B N 1
ATOM 2156 C CA . SER B 1 134 ? -9.167 -12.016 -19.224 1.00 56.25 569 SER B CA 1
ATOM 2157 C C . SER B 1 134 ? -9.555 -12.457 -17.814 1.00 55.31 569 SER B C 1
ATOM 2158 O O . SER B 1 134 ? -10.194 -11.713 -17.080 1.00 57.78 569 SER B O 1
ATOM 2161 N N . ALA B 1 135 ? -9.161 -13.664 -17.433 1.00 54.20 570 ALA B N 1
ATOM 2162 C CA . ALA B 1 135 ? -9.433 -14.183 -16.104 1.00 54.73 570 ALA B CA 1
ATOM 2163 C C . ALA B 1 135 ? -8.474 -13.688 -15.027 1.00 55.65 570 ALA B C 1
ATOM 2164 O O . ALA B 1 135 ? -8.697 -13.967 -13.851 1.00 56.58 570 ALA B O 1
ATOM 2166 N N . SER B 1 136 ? -7.399 -12.999 -15.414 1.00 55.31 571 SER B N 1
ATOM 2167 C CA . SER B 1 136 ? -6.427 -12.457 -14.450 1.00 57.93 571 SER B CA 1
ATOM 2168 C C . SER B 1 136 ? -6.409 -10.943 -14.515 1.00 57.40 571 SER B C 1
ATOM 2169 O O . SER B 1 136 ? -6.605 -10.372 -15.581 1.00 55.48 571 SER B O 1
ATOM 2172 N N . GLU B 1 137 ? -6.197 -10.296 -13.375 1.00 58.45 572 GLU B N 1
ATOM 2173 C CA . GLU B 1 137 ? -5.965 -8.851 -13.361 1.00 61.23 572 GLU B CA 1
ATOM 2174 C C . GLU B 1 137 ? -4.516 -8.528 -13.713 1.00 59.26 572 GLU B C 1
ATOM 2175 O O . GLU B 1 137 ? -4.226 -7.501 -14.311 1.00 60.71 572 GLU B O 1
ATOM 2181 N N . SER B 1 138 ? -3.598 -9.413 -13.352 1.00 60.60 573 SER B N 1
ATOM 2182 C CA . SER B 1 138 ? -2.208 -9.215 -13.724 1.00 58.77 573 SER B CA 1
ATOM 2183 C C . SER B 1 138 ? -1.501 -10.532 -13.678 1.00 56.26 573 SER B C 1
ATOM 2184 O O . SER B 1 138 ? -1.805 -11.369 -12.846 1.00 56.92 573 SER B O 1
ATOM 2187 N N . ILE B 1 139 ? -0.565 -10.714 -14.591 1.00 56.55 574 ILE B N 1
ATOM 2188 C CA . ILE B 1 139 ? 0.392 -11.813 -14.514 1.00 61.97 574 ILE B CA 1
ATOM 2189 C C . ILE B 1 139 ? 1.742 -11.215 -14.779 1.00 60.99 574 ILE B C 1
ATOM 2190 O O . ILE B 1 139 ? 1.911 -10.523 -15.776 1.00 60.67 574 ILE B O 1
ATOM 2195 N N . GLU B 1 140 ? 2.705 -11.516 -13.923 1.00 59.05 575 GLU B N 1
ATOM 2196 C CA . GLU B 1 140 ? 4.054 -11.040 -14.119 1.00 59.91 575 GLU B CA 1
ATOM 2197 C C . GLU B 1 140 ? 4.980 -12.216 -13.862 1.00 56.04 575 GLU B C 1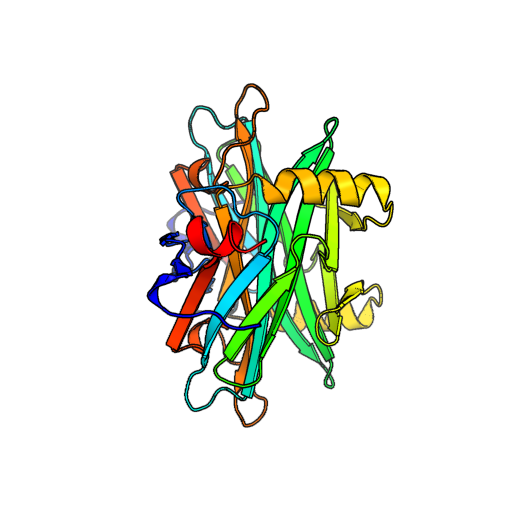
ATOM 2198 O O . GLU B 1 140 ? 4.582 -13.218 -13.265 1.00 59.20 575 GLU B O 1
ATOM 2204 N N . VAL B 1 141 ? 6.213 -12.098 -14.338 1.00 54.63 576 VAL B N 1
ATOM 2205 C CA . VAL B 1 141 ? 7.222 -13.120 -14.111 1.00 57.03 576 VAL B CA 1
ATOM 2206 C C . VAL B 1 141 ? 8.463 -12.467 -13.556 1.00 56.92 576 VAL B C 1
ATOM 2207 O O . VAL B 1 141 ? 8.881 -11.393 -14.029 1.00 53.91 576 VAL B O 1
ATOM 2211 N N . TYR B 1 142 ? 9.064 -13.111 -12.558 1.00 56.00 577 TYR B N 1
ATOM 2212 C CA . TYR B 1 142 ? 10.331 -12.635 -12.037 1.00 59.16 577 TYR B CA 1
ATOM 2213 C C . TYR B 1 142 ? 11.282 -13.759 -11.756 1.00 57.60 577 TYR B C 1
ATOM 2214 O O . TYR B 1 142 ? 10.888 -14.923 -11.649 1.00 55.70 577 TYR B O 1
ATOM 2223 N N . ILE B 1 143 ? 12.550 -13.388 -11.670 1.00 58.87 578 ILE B N 1
ATOM 2224 C CA . ILE B 1 143 ? 13.607 -14.307 -11.278 1.00 61.03 578 ILE B CA 1
ATOM 2225 C C . ILE B 1 143 ? 14.344 -13.671 -10.096 1.00 64.13 578 ILE B C 1
ATOM 2226 O O . ILE B 1 143 ? 14.150 -12.489 -9.796 1.00 66.18 578 ILE B O 1
ATOM 2231 N N . PRO B 1 144 ? 15.174 -14.454 -9.403 1.00 65.81 579 PRO B N 1
ATOM 2232 C CA . PRO B 1 144 ? 15.893 -13.891 -8.270 1.00 67.68 579 PRO B CA 1
ATOM 2233 C C . PRO B 1 144 ? 16.916 -12.848 -8.699 1.00 66.73 579 PRO B C 1
ATOM 2234 O O . PRO B 1 144 ? 17.476 -12.940 -9.789 1.00 63.98 579 PRO B O 1
ATOM 2238 N N . SER B 1 145 ? 17.139 -11.860 -7.843 1.00 70.39 580 SER B N 1
ATOM 2239 C CA . SER B 1 145 ? 18.183 -10.865 -8.063 1.00 74.01 580 SER B CA 1
ATOM 2240 C C . SER B 1 145 ? 19.544 -11.538 -7.895 1.00 73.71 580 SER B C 1
ATOM 2241 O O . SER B 1 145 ? 19.635 -12.635 -7.329 1.00 75.32 580 SER B O 1
ATOM 2244 N N . ALA B 1 146 ? 20.592 -10.894 -8.400 1.00 75.76 581 ALA B N 1
ATOM 2245 C CA . ALA B 1 146 ? 21.956 -11.416 -8.277 1.00 77.19 581 ALA B CA 1
ATOM 2246 C C . ALA B 1 146 ? 22.305 -11.600 -6.805 1.00 81.03 581 ALA B C 1
ATOM 2247 O O . ALA B 1 146 ? 22.875 -12.616 -6.414 1.00 84.96 581 ALA B O 1
ATOM 2249 N N . SER B 1 147 ? 21.937 -10.611 -5.996 1.00 82.94 582 SER B N 1
ATOM 2250 C CA . SER B 1 147 ? 22.119 -10.650 -4.546 1.00 85.93 582 SER B CA 1
ATOM 2251 C C . SER B 1 147 ? 21.416 -11.856 -3.901 1.00 86.62 582 SER B C 1
ATOM 2252 O O . SER B 1 147 ? 22.001 -12.561 -3.065 1.00 88.47 582 SER B O 1
ATOM 2255 N N . ALA B 1 148 ? 20.177 -12.113 -4.310 1.00 84.32 583 ALA B N 1
ATOM 2256 C CA . ALA B 1 148 ? 19.439 -13.272 -3.807 1.00 86.69 583 ALA B CA 1
ATOM 2257 C C . ALA B 1 148 ? 20.123 -14.591 -4.181 1.00 90.56 583 ALA B C 1
ATOM 2258 O O . ALA B 1 148 ? 20.216 -15.497 -3.355 1.00 93.62 583 ALA B O 1
ATOM 2260 N N . ASP B 1 149 ? 20.593 -14.697 -5.424 1.00 93.69 584 ASP B N 1
ATOM 2261 C CA . ASP B 1 149 ? 21.328 -15.885 -5.880 1.00 98.76 584 ASP B CA 1
ATOM 2262 C C . ASP B 1 149 ? 22.590 -16.134 -5.052 1.00 101.95 584 ASP B C 1
ATOM 2263 O O . ASP B 1 149 ? 22.895 -17.283 -4.715 1.00 104.01 584 ASP B O 1
ATOM 2268 N N . GLU B 1 150 ? 23.310 -15.054 -4.732 1.00 106.46 585 GLU B N 1
ATOM 2269 C CA . GLU B 1 150 ? 24.554 -15.121 -3.950 1.00 109.20 585 GLU B CA 1
ATOM 2270 C C . GLU B 1 150 ? 24.308 -15.830 -2.632 1.00 110.43 585 GLU B C 1
ATOM 2271 O O . GLU B 1 150 ? 25.122 -16.659 -2.197 1.00 114.13 585 GLU B O 1
ATOM 2277 N N . ALA B 1 151 ? 23.179 -15.502 -2.006 1.00 107.95 586 ALA B N 1
ATOM 2278 C CA . ALA B 1 151 ? 22.610 -16.369 -0.982 1.00 110.27 586 ALA B CA 1
ATOM 2279 C C . ALA B 1 151 ? 22.325 -17.744 -1.648 1.00 111.72 586 ALA B C 1
ATOM 2280 O O . ALA B 1 151 ? 21.257 -17.974 -2.234 1.00 108.45 586 ALA B O 1
ATOM 2282 N N . LEU B 1 152 ? 23.328 -18.626 -1.569 1.00 115.40 587 LEU B N 1
ATOM 2283 C CA . LEU B 1 152 ? 23.446 -19.849 -2.398 1.00 111.54 587 LEU B CA 1
ATOM 2284 C C . LEU B 1 152 ? 22.244 -20.133 -3.307 1.00 106.37 587 LEU B C 1
ATOM 2285 O O . LEU B 1 152 ? 21.168 -20.509 -2.846 1.00 104.75 587 LEU B O 1
#

B-factor: mean 57.84, std 17.02, range [33.48, 178.96]

Radius of gyration: 19.15 Å; Cα contacts (8 Å, |Δi|>4): 723; chains: 2; bounding box: 47×35×55 Å

Foldseek 3Di:
DQDDDDPVFWQWFDADPAQKTFGPFFQAFKKKKFFAFDPFWQKWKDWWKDWDDDPNWIKIWTAMDMDRHGDIGITGLLDTDFMWICDPPDTHGDDDPVVSVVVSVVNRGHGMIGTDTPWTAGPVRHTDPPRCVRTPDIIMTHTHPVRVVVVPVD/DDDDPVFWFWFDDDPPQKTFGPFFQAFKKKKFFAFDPFWQKWKDWKKDWDDDPNWIKIWTAMDMDRHGDIDMTGLLDTDFMWTCDPPDTHGDDPVVVSNVVSVVNRGGRMIGHDTPWTAGPVRHTDPPRCVRTPDIIMTHTHPVVVVVD

Solvent-accessible surface area: 14220 Å² total; per-residue (Å²): 41,108,73,80,47,70,118,74,59,37,52,97,7,168,66,28,90,24,6,6,0,58,5,122,57,41,7,26,87,23,1,0,0,44,6,98,14,16,89,105,6,18,30,0,1,0,2,2,1,8,10,1,33,27,135,76,104,29,15,20,0,7,2,9,0,58,10,141,132,46,61,29,34,30,11,53,0,61,57,19,35,27,16,5,20,10,82,34,59,106,31,111,66,25,124,74,76,106,29,38,121,109,1,7,68,82,0,41,89,39,102,11,5,13,12,9,12,15,6,0,11,29,138,120,51,151,48,35,76,37,7,39,77,3,18,119,50,11,62,2,1,0,13,23,63,72,15,51,118,67,83,126,173,190,106,115,54,59,122,81,63,36,52,95,7,166,95,32,82,52,11,9,1,60,6,122,55,39,6,26,85,58,1,14,0,44,6,105,18,16,90,104,6,18,27,0,1,0,2,2,1,8,9,1,33,23,128,77,105,28,16,22,0,6,3,10,0,66,11,150,129,60,66,36,31,58,12,67,0,60,60,19,37,29,13,5,32,10,84,31,59,105,18,109,106,21,109,71,80,92,27,37,120,89,1,5,62,81,0,42,92,35,108,9,4,20,6,5,0,17,9,0,10,30,139,122,50,148,50,36,76,35,6,31,76,2,18,114,44,7,64,3,2,0,21,23,63,80,14,79,140,79,213

Secondary structure (DSSP, 8-state):
--S---GGGEEEPEEETTTEEE-SS--TTEEEEEEEE-TTEEEEEEEEEEEEEETTEEEEEEEEEEESSSEEEEEETT--SEEEEEETTEEEE---HHHHHHHHHHHTT-SEEEEEEEEEEETTS-B-SSGGGGEEEEEEEEE-HHHHHHHHH-/----GGGEEEPEEETTTEEE-SS--TTEEEEEEEE-TTEEEEEEEEEEEEEETTEEEEEEEEEEESSSEEEEEETT--SEEEEEETTEEEE---HHHHHHHHHHHTT-SEEEEEEEEEEETTSPBPSSGGGGEEEEEEEEE-HHHHH--